Protein AF-A0A4P7RMB2-F1 (afdb_monomer_lite)

Radius of gyration: 30.2 Å; chains: 1; bounding box: 71×39×89 Å

Sequence (370 aa):
MTSSVSALIAYPILVFAALVIAGRAVLAGNARSSRRVTTAVTFLLLSGLLRERAVQEQIALRMSGTIDVPLVRQISTVMLMLAMVPLVVMGARWVVGNRSESWNRRILFLAALSAVALLVVGTRSRATGQYIDVTPGWETIVYFGLFSAWTAAMASLYLSVAIRELRHGGLPRRYVVMIVALALLSLWGVEESVSIAISGMAAGLGLAQTFVQWRVAANENNLIFILLLGAGYTAVPLVHRLMELAGLDKWSRAYNGLLPMWADLTSACPEVLLRQSGLNSNPRQRTHRRSVEIRDALSVLGRFNCYQSAGSDIESRLASAIAESAEMRRSGALPGQFRSFPIRSATHLADEISVLESLATHWPLEPAKP

Foldseek 3Di:
DAQPDDPVQQVVLLVLLVVLLVLCVPQNDDDLLLVLLSLLLVLLSQLSLLRHPVSQVVCCVVVPPPDHNLNSNLVSLLSNLVSLLSLLLVLCCLVVPPVSPVVNVVSVVLSVVLSVLSNVLCVVCVVVVHHLLQAAAVSLLSNLLSSLVSLQSNLVSQLVNLVVVVVVVPDDPVCVVVSVVSNVVSVVSNVVSVLSNVLSVCSNNVHDVVSSVVNVNVVSNVSSVVSSVSSVVSCVSSVVSVCVVVLVDPLSVLLVLLVLVLVLLCVLVVVLDDPDDDPPDRSLRSNLSSLSSNVVSQQVLQQQQPDDDDDDPLLLSLLVSSLVSSVCSVVPHDGHDGDHRPQDDDPDPVVSSVSSSSNSVSHDPDRDDD

Secondary structure (DSSP, 8-state):
---SS-HHHHHHHHHHHHHHHHHHHHHS---HHHHHHHHHHHHHHHHHHTT-HHHHHHHHHHTTTT--HHHHHHHHHHHHHHHHHHHHHHHHHHHHGGGHHHHHHHHHHHHHHHHHHHHHHTHHHHHTT--GGG--SHHHHHHHHHHHHHHHHHHHHHHHHHHHHHHH--S-HHHHHHHHHHHHHHHHHHHHHHHHHHHHHHHHTT--HHHHHHHHHHHHHHHHHHHHHHHHHHHHHHHHHHHHHTT-SHHHHHHHHTHHHHHHHHHH-GGG------TT--HHHHHHHHHHHHHHHHHHHGGG------SS-HHHHHHHHHHHHHHHHHTTPPP-S-----PPP-SSHHHHHHHHHHHHHT--SS----

pLDDT: mean 87.16, std 10.02, range [34.78, 97.44]

Structure (mmCIF, N/CA/C/O backbone):
data_AF-A0A4P7RMB2-F1
#
_entry.id   AF-A0A4P7RMB2-F1
#
loop_
_atom_site.group_PDB
_atom_site.id
_atom_site.type_symbol
_atom_site.label_atom_id
_atom_site.label_alt_id
_atom_site.label_comp_id
_atom_site.label_asym_id
_atom_site.label_entity_id
_atom_site.label_seq_id
_atom_site.pdbx_PDB_ins_code
_atom_site.Cartn_x
_atom_site.Cartn_y
_atom_site.Cartn_z
_atom_site.occupancy
_atom_site.B_iso_or_equiv
_atom_site.auth_seq_id
_atom_site.auth_comp_id
_atom_site.auth_asym_id
_atom_site.auth_atom_id
_atom_site.pdbx_PDB_model_num
ATOM 1 N N . MET A 1 1 ? -25.453 6.510 16.760 1.00 34.78 1 MET A N 1
ATOM 2 C CA . MET A 1 1 ? -24.862 7.504 15.845 1.00 34.78 1 MET A CA 1
ATOM 3 C C . MET A 1 1 ? -24.078 6.726 14.809 1.00 34.78 1 MET A C 1
ATOM 5 O O . MET A 1 1 ? -23.271 5.875 15.160 1.00 34.78 1 MET A O 1
ATOM 9 N N . THR A 1 2 ? -24.503 6.877 13.567 1.00 46.12 2 THR A N 1
ATOM 10 C CA . THR A 1 2 ? -24.056 6.160 12.369 1.00 46.12 2 THR A CA 1
ATOM 11 C C . THR A 1 2 ? -23.056 7.056 11.653 1.00 46.12 2 THR A C 1
ATOM 13 O O . THR A 1 2 ? -23.302 8.255 11.682 1.00 46.12 2 THR A O 1
ATOM 16 N N . SER A 1 3 ? -21.982 6.491 11.083 1.00 51.91 3 SER A N 1
ATOM 17 C CA . SER A 1 3 ? -20.908 7.161 10.317 1.00 51.91 3 SER A CA 1
ATOM 18 C C . SER A 1 3 ? -21.039 8.687 10.228 1.00 51.91 3 SER A C 1
ATOM 20 O O . SER A 1 3 ? -21.912 9.208 9.535 1.00 51.91 3 SER A O 1
ATOM 22 N N . SER A 1 4 ? -20.165 9.412 10.923 1.00 62.34 4 SER A N 1
ATOM 23 C CA . SER A 1 4 ? -20.144 10.882 10.934 1.00 62.34 4 SER A CA 1
ATOM 24 C C . SER A 1 4 ? -19.820 11.501 9.558 1.00 62.34 4 SER A C 1
ATOM 26 O O . SER A 1 4 ? -19.946 12.713 9.375 1.00 62.34 4 SER A O 1
ATOM 28 N N . VAL A 1 5 ? -19.478 10.668 8.567 1.00 74.88 5 VAL A N 1
ATOM 29 C CA . VAL A 1 5 ? -19.235 11.042 7.173 1.00 74.88 5 VAL A CA 1
ATOM 30 C C . VAL A 1 5 ? -20.514 10.895 6.347 1.00 74.88 5 VAL A C 1
ATOM 32 O O . VAL A 1 5 ? -21.200 9.876 6.399 1.00 74.88 5 VAL A O 1
ATOM 35 N N . SER A 1 6 ? -20.809 11.896 5.512 1.00 85.19 6 SER A N 1
ATOM 36 C CA . SER A 1 6 ? -21.921 11.833 4.556 1.00 85.19 6 SER A CA 1
ATOM 37 C C . SER A 1 6 ? -21.827 10.590 3.663 1.00 85.19 6 SER A C 1
ATOM 39 O O . SER A 1 6 ? -20.770 10.294 3.098 1.00 85.19 6 SER A O 1
ATOM 41 N N . ALA A 1 7 ? -22.958 9.912 3.461 1.00 85.06 7 ALA A N 1
ATOM 42 C CA . ALA A 1 7 ? -23.083 8.763 2.564 1.00 85.06 7 ALA A CA 1
ATOM 43 C C . ALA A 1 7 ? -22.557 9.051 1.143 1.00 85.06 7 ALA A C 1
ATOM 45 O O . ALA A 1 7 ? -21.995 8.168 0.494 1.00 85.06 7 ALA A O 1
ATOM 46 N N . LEU A 1 8 ? -22.676 10.306 0.687 1.00 87.69 8 LEU A N 1
ATOM 47 C CA . LEU A 1 8 ? -22.160 10.771 -0.606 1.00 87.69 8 LEU A CA 1
ATOM 48 C C . LEU A 1 8 ? -20.633 10.669 -0.722 1.00 87.69 8 LEU A C 1
ATOM 50 O O . LEU A 1 8 ? -20.118 10.584 -1.830 1.00 87.69 8 LEU A O 1
ATOM 54 N N . ILE A 1 9 ? -19.912 10.675 0.400 1.00 89.62 9 ILE A N 1
ATOM 55 C CA . ILE A 1 9 ? -18.451 10.542 0.453 1.00 89.62 9 ILE A CA 1
ATOM 56 C C . ILE A 1 9 ? -18.064 9.091 0.758 1.00 89.62 9 ILE A C 1
ATOM 58 O O . ILE A 1 9 ? -17.159 8.544 0.129 1.00 89.62 9 ILE A O 1
ATOM 62 N N . ALA A 1 10 ? -18.768 8.449 1.693 1.00 89.50 10 ALA A N 1
ATOM 63 C CA . ALA A 1 10 ? -18.466 7.092 2.137 1.00 89.50 10 ALA A CA 1
ATOM 64 C C . ALA A 1 10 ? -18.606 6.051 1.013 1.00 89.50 10 ALA A C 1
ATOM 66 O O . ALA A 1 10 ? -17.676 5.281 0.757 1.00 89.50 10 ALA A O 1
ATOM 67 N N . TYR A 1 11 ? -19.738 6.046 0.298 1.00 92.62 11 TYR A N 1
ATOM 68 C CA . TYR A 1 11 ? -20.012 5.016 -0.707 1.00 92.62 11 TYR A CA 1
ATOM 69 C C . TYR A 1 11 ? -19.032 5.021 -1.887 1.00 92.62 11 TYR A C 1
ATOM 71 O O . TYR A 1 11 ? -18.538 3.941 -2.217 1.00 92.62 11 TYR A O 1
ATOM 79 N N . PRO A 1 12 ? -18.667 6.167 -2.498 1.00 95.06 12 PRO A N 1
ATOM 80 C CA . PRO A 1 12 ? -17.653 6.178 -3.551 1.00 95.06 12 PRO A CA 1
ATOM 81 C C . PRO A 1 12 ? -16.307 5.602 -3.104 1.00 95.06 12 PRO A C 1
ATOM 83 O O . PRO A 1 12 ? -15.676 4.872 -3.866 1.00 95.06 12 PRO A O 1
ATOM 86 N N . ILE A 1 13 ? -15.883 5.873 -1.866 1.00 94.69 13 ILE A N 1
ATOM 87 C CA . ILE A 1 13 ? -14.620 5.357 -1.319 1.00 94.69 13 ILE A CA 1
ATOM 88 C C . ILE A 1 13 ? -14.692 3.839 -1.123 1.00 94.69 13 ILE A C 1
ATOM 90 O O . ILE A 1 13 ? -13.760 3.126 -1.503 1.00 94.69 13 ILE A O 1
ATOM 94 N N . LEU A 1 14 ? -15.802 3.331 -0.580 1.00 94.81 14 LEU A N 1
ATOM 95 C CA . LEU A 1 14 ? -16.030 1.893 -0.409 1.00 94.81 14 LEU A CA 1
ATOM 96 C C . LEU A 1 14 ? -16.060 1.165 -1.762 1.00 94.81 14 LEU A C 1
ATOM 98 O O . LEU A 1 14 ? -15.400 0.137 -1.921 1.00 94.81 14 LEU A O 1
ATOM 102 N N . VAL A 1 15 ? -16.770 1.719 -2.751 1.00 96.44 15 VAL A N 1
ATOM 103 C CA . VAL A 1 15 ? -16.835 1.176 -4.119 1.00 96.44 15 VAL A CA 1
ATOM 104 C C . VAL A 1 15 ? -15.454 1.187 -4.769 1.00 96.44 15 VAL A C 1
ATOM 106 O O . VAL A 1 15 ? -15.025 0.170 -5.312 1.00 96.44 15 VAL A O 1
ATOM 109 N N . PHE A 1 16 ? -14.720 2.297 -4.670 1.00 96.62 16 PHE A N 1
ATOM 110 C CA . PHE A 1 16 ? -13.357 2.396 -5.185 1.00 96.62 16 PHE A CA 1
ATOM 111 C C . PHE A 1 16 ? -12.437 1.334 -4.568 1.00 96.62 16 PHE A C 1
ATOM 113 O O . PHE A 1 16 ? -11.760 0.605 -5.295 1.00 96.62 16 PHE A O 1
ATOM 120 N N . ALA A 1 17 ? -12.448 1.183 -3.241 1.00 96.25 17 ALA A N 1
ATOM 121 C CA . ALA A 1 17 ? -11.654 0.170 -2.554 1.00 96.25 17 ALA A CA 1
ATOM 122 C C . ALA A 1 17 ? -12.021 -1.259 -2.995 1.00 96.25 17 ALA A C 1
ATOM 124 O O . ALA A 1 17 ? -11.127 -2.074 -3.240 1.00 96.25 17 ALA A O 1
ATOM 125 N N . ALA A 1 18 ? -13.315 -1.553 -3.158 1.00 96.62 18 ALA A N 1
ATOM 126 C CA . ALA A 1 18 ? -13.790 -2.846 -3.645 1.00 96.62 18 ALA A CA 1
ATOM 127 C C . ALA A 1 18 ? -13.302 -3.142 -5.074 1.00 96.62 18 ALA A C 1
ATOM 129 O O . ALA A 1 18 ? -12.775 -4.227 -5.330 1.00 96.62 18 ALA A O 1
ATOM 130 N N . LEU A 1 19 ? -13.400 -2.166 -5.984 1.00 95.94 19 LEU A N 1
ATOM 131 C CA . LEU A 1 19 ? -12.909 -2.286 -7.360 1.00 95.94 19 LEU A CA 1
ATOM 132 C C . LEU A 1 19 ? -11.396 -2.521 -7.409 1.00 95.94 19 LEU A C 1
ATOM 134 O O . LEU A 1 19 ? -10.930 -3.365 -8.173 1.00 95.94 19 LEU A O 1
ATOM 138 N N . VAL A 1 20 ? -10.623 -1.828 -6.569 1.00 94.25 20 VAL A N 1
ATOM 139 C CA . VAL A 1 20 ? -9.168 -2.019 -6.480 1.00 94.25 20 VAL A CA 1
ATOM 140 C C . VAL A 1 20 ? -8.821 -3.433 -6.006 1.00 94.25 20 VAL A C 1
ATOM 142 O O . VAL A 1 20 ? -7.934 -4.070 -6.581 1.00 94.25 20 VAL A O 1
ATOM 145 N N . ILE A 1 21 ? -9.510 -3.951 -4.985 1.00 93.44 21 ILE A N 1
ATOM 146 C CA . ILE A 1 21 ? -9.288 -5.317 -4.486 1.00 93.44 21 ILE A CA 1
ATOM 147 C C . ILE A 1 21 ? -9.650 -6.347 -5.561 1.00 93.44 21 ILE A C 1
ATOM 149 O O . ILE A 1 21 ? -8.846 -7.239 -5.838 1.00 93.44 21 ILE A O 1
ATOM 153 N N . ALA A 1 22 ? -10.811 -6.200 -6.206 1.00 92.81 22 ALA A N 1
ATOM 154 C CA . ALA A 1 22 ? -11.255 -7.089 -7.277 1.00 92.81 22 ALA A CA 1
ATOM 155 C C . ALA A 1 22 ? -10.282 -7.072 -8.466 1.00 92.81 22 ALA A C 1
ATOM 157 O O . ALA A 1 22 ? -9.822 -8.121 -8.916 1.00 92.81 22 ALA A O 1
ATOM 158 N N . GLY A 1 23 ? -9.876 -5.881 -8.913 1.00 89.88 23 GLY A N 1
ATOM 159 C CA . GLY A 1 23 ? -8.896 -5.715 -9.982 1.00 89.88 23 GLY A CA 1
ATOM 160 C C . GLY A 1 23 ? -7.561 -6.378 -9.649 1.00 89.88 23 GLY A C 1
ATOM 161 O O . GLY A 1 23 ? -6.968 -7.034 -10.502 1.00 89.88 23 GLY A O 1
ATOM 162 N N . ARG A 1 24 ? -7.098 -6.298 -8.396 1.00 88.94 24 ARG A N 1
ATOM 163 C CA . ARG A 1 24 ? -5.874 -6.991 -7.970 1.00 88.94 24 ARG A CA 1
ATOM 164 C C . ARG A 1 24 ? -6.022 -8.501 -7.895 1.00 88.94 24 ARG A C 1
ATOM 166 O O . ARG A 1 24 ? -5.058 -9.187 -8.218 1.00 88.94 24 ARG A O 1
ATOM 173 N N . ALA A 1 25 ? -7.181 -9.011 -7.490 1.00 85.81 25 ALA A N 1
ATOM 174 C CA . ALA A 1 25 ? -7.438 -10.447 -7.475 1.00 85.81 25 ALA A CA 1
ATOM 175 C C . ALA A 1 25 ? -7.365 -11.054 -8.888 1.00 85.81 25 ALA A C 1
ATOM 177 O O . ALA A 1 25 ? -6.904 -12.182 -9.040 1.00 85.81 25 ALA A O 1
ATOM 178 N N . VAL A 1 26 ? -7.762 -10.287 -9.911 1.00 86.06 26 VAL A N 1
ATOM 179 C CA . VAL A 1 26 ? -7.759 -10.725 -11.315 1.00 86.06 26 VAL A CA 1
ATOM 180 C C . VAL A 1 26 ? -6.422 -10.451 -12.018 1.00 86.06 26 VAL A C 1
ATOM 182 O O . VAL A 1 26 ? -5.935 -11.298 -12.761 1.00 86.06 26 VAL A O 1
ATOM 185 N N . LEU A 1 27 ? -5.819 -9.274 -11.811 1.00 79.69 27 LEU A N 1
ATOM 186 C CA . LEU A 1 27 ? -4.738 -8.762 -12.669 1.00 79.69 27 LEU A CA 1
ATOM 187 C C . LEU A 1 27 ? -3.358 -8.688 -12.000 1.00 79.69 27 LEU A C 1
ATOM 189 O O . LEU A 1 27 ? -2.351 -8.595 -12.707 1.00 79.69 27 LEU A O 1
ATOM 193 N N . ALA A 1 28 ? -3.269 -8.675 -10.666 1.00 70.75 28 ALA A N 1
ATOM 194 C CA . ALA A 1 28 ? -2.003 -8.413 -9.981 1.00 70.75 28 ALA A CA 1
ATOM 195 C C . ALA A 1 28 ? -1.231 -9.700 -9.645 1.00 70.75 28 ALA A C 1
ATOM 197 O O . ALA A 1 28 ? -1.772 -10.681 -9.142 1.00 70.75 28 ALA A O 1
ATOM 198 N N . GLY A 1 29 ? 0.087 -9.670 -9.874 1.00 62.38 29 GLY A N 1
ATOM 199 C CA . GLY A 1 29 ? 0.985 -10.789 -9.587 1.00 62.38 29 GLY A CA 1
ATOM 200 C C . GLY A 1 29 ? 1.083 -11.161 -8.098 1.00 62.38 29 GLY A C 1
ATOM 201 O O . GLY A 1 29 ? 0.943 -10.334 -7.193 1.00 62.38 29 GLY A O 1
ATOM 202 N N . ASN A 1 30 ? 1.420 -12.429 -7.847 1.00 65.44 30 ASN A N 1
ATOM 203 C CA . ASN A 1 30 ? 1.401 -13.107 -6.543 1.00 65.44 30 ASN A CA 1
ATOM 204 C C . ASN A 1 30 ? 2.531 -12.727 -5.560 1.00 65.44 30 ASN A C 1
ATOM 206 O O . ASN A 1 30 ? 2.895 -13.524 -4.690 1.00 65.44 30 ASN A O 1
ATOM 210 N N . ALA A 1 31 ? 3.104 -11.525 -5.657 1.00 75.19 31 ALA A N 1
ATOM 211 C CA . ALA A 1 31 ? 4.156 -11.108 -4.733 1.00 75.19 31 ALA A CA 1
ATOM 212 C C . ALA A 1 31 ? 3.638 -11.114 -3.278 1.00 75.19 31 ALA A C 1
ATOM 214 O O . ALA A 1 31 ? 2.570 -10.583 -2.966 1.00 75.19 31 ALA A O 1
ATOM 215 N N . ARG A 1 32 ? 4.399 -11.718 -2.355 1.00 76.94 32 ARG A N 1
ATOM 216 C CA . ARG A 1 32 ? 3.962 -11.908 -0.956 1.00 76.94 32 ARG A CA 1
ATOM 217 C C . ARG A 1 32 ? 3.666 -10.583 -0.234 1.00 76.94 32 ARG A C 1
ATOM 219 O O . ARG A 1 32 ? 2.729 -10.528 0.554 1.00 76.94 32 ARG A O 1
ATOM 226 N N . SER A 1 33 ? 4.430 -9.521 -0.504 1.00 78.44 33 SER A N 1
ATOM 227 C CA . SER A 1 33 ? 4.188 -8.171 0.040 1.00 78.44 33 SER A CA 1
ATOM 228 C C . SER A 1 33 ? 2.894 -7.560 -0.504 1.00 78.44 33 SER A C 1
ATOM 230 O O . SER A 1 33 ? 2.072 -7.063 0.260 1.00 78.44 33 SER A O 1
ATOM 232 N N . SER A 1 34 ? 2.671 -7.693 -1.813 1.00 83.75 34 SER A N 1
ATOM 233 C CA . SER A 1 34 ? 1.448 -7.278 -2.511 1.00 83.75 34 SER A CA 1
ATOM 234 C C . SER A 1 34 ? 0.194 -7.915 -1.895 1.00 83.75 34 SER A C 1
ATOM 236 O O . SER A 1 34 ? -0.785 -7.214 -1.622 1.00 83.75 34 SER A O 1
ATOM 238 N N . ARG A 1 35 ? 0.234 -9.220 -1.593 1.00 87.50 35 ARG A N 1
ATOM 239 C CA . ARG A 1 35 ? -0.884 -9.923 -0.944 1.00 87.50 35 ARG A CA 1
ATOM 240 C C . ARG A 1 35 ? -1.184 -9.387 0.455 1.00 87.50 35 ARG A C 1
ATOM 242 O O . ARG A 1 35 ? -2.350 -9.218 0.789 1.00 87.50 35 ARG A O 1
ATOM 249 N N . ARG A 1 36 ? -0.159 -9.076 1.256 1.00 90.44 36 ARG A N 1
ATOM 250 C CA . ARG A 1 36 ? -0.334 -8.544 2.622 1.00 90.44 36 ARG A CA 1
ATOM 251 C C . ARG A 1 36 ? -1.022 -7.183 2.625 1.00 90.44 36 ARG A C 1
ATOM 253 O O . ARG A 1 36 ? -1.973 -7.003 3.373 1.00 90.44 36 ARG A O 1
ATOM 260 N N . VAL A 1 37 ? -0.595 -6.272 1.752 1.00 91.44 37 VAL A N 1
ATOM 261 C CA . VAL A 1 37 ? -1.239 -4.956 1.602 1.00 91.44 37 VAL A CA 1
ATOM 262 C C . VAL A 1 37 ? -2.688 -5.114 1.135 1.00 91.44 37 VAL A C 1
ATOM 264 O O . VAL A 1 37 ? -3.589 -4.529 1.723 1.00 91.44 37 VAL A O 1
ATOM 267 N N . THR A 1 38 ? -2.937 -5.983 0.149 1.00 92.94 38 THR A N 1
ATOM 268 C CA . THR A 1 38 ? -4.306 -6.260 -0.330 1.00 92.94 38 THR A CA 1
ATOM 269 C C . THR A 1 38 ? -5.183 -6.837 0.788 1.00 92.94 38 THR A C 1
ATOM 271 O O . THR A 1 38 ? -6.331 -6.436 0.945 1.00 92.94 38 THR A O 1
ATOM 274 N N . THR A 1 39 ? -4.627 -7.730 1.612 1.00 93.81 39 THR A N 1
ATOM 275 C CA . THR A 1 39 ? -5.315 -8.313 2.775 1.00 93.81 39 THR A CA 1
ATOM 276 C C . THR A 1 39 ? -5.647 -7.242 3.817 1.00 93.81 39 THR A C 1
ATOM 278 O O . THR A 1 39 ? -6.769 -7.208 4.311 1.00 93.81 39 THR A O 1
ATOM 281 N N . ALA A 1 40 ? -4.710 -6.329 4.106 1.00 95.44 40 ALA A N 1
ATOM 282 C CA . ALA A 1 40 ? -4.933 -5.206 5.018 1.00 95.44 40 ALA A CA 1
ATOM 283 C C . ALA A 1 40 ? -6.109 -4.332 4.557 1.00 95.44 40 ALA A C 1
ATOM 285 O O . ALA A 1 40 ? -7.039 -4.086 5.320 1.00 95.44 40 ALA A O 1
ATOM 286 N N . VAL A 1 41 ? -6.105 -3.925 3.283 1.00 95.50 41 VAL A N 1
ATOM 287 C CA . VAL A 1 41 ? -7.179 -3.100 2.707 1.00 95.50 41 VAL A CA 1
ATOM 288 C C . VAL A 1 41 ? -8.501 -3.862 2.632 1.00 95.50 41 VAL A C 1
ATOM 290 O O . VAL A 1 41 ? -9.549 -3.261 2.822 1.00 95.50 41 VAL A O 1
ATOM 293 N N . THR A 1 42 ? -8.473 -5.183 2.436 1.00 96.56 42 THR A N 1
ATOM 294 C CA . THR A 1 42 ? -9.686 -6.017 2.479 1.00 96.56 42 THR A CA 1
ATOM 295 C C . THR A 1 42 ? -10.320 -5.995 3.867 1.00 96.56 42 THR A C 1
ATOM 297 O O . THR A 1 42 ? -11.513 -5.738 3.987 1.00 96.56 42 THR A O 1
ATOM 300 N N . PHE A 1 43 ? -9.532 -6.193 4.926 1.00 97.44 43 PHE A N 1
ATOM 301 C CA . PHE A 1 43 ? -10.036 -6.089 6.296 1.00 97.44 43 PHE A CA 1
ATOM 302 C C . PHE A 1 43 ? -10.530 -4.678 6.634 1.00 97.44 43 PHE A C 1
ATOM 304 O O . PHE A 1 43 ? -11.554 -4.529 7.296 1.00 97.44 43 PHE A O 1
ATOM 311 N N . LEU A 1 44 ? -9.857 -3.643 6.129 1.00 95.50 44 LEU A N 1
ATOM 312 C CA . LEU A 1 44 ? -10.288 -2.259 6.302 1.00 95.50 44 LEU A CA 1
ATOM 313 C C . LEU A 1 44 ? -11.606 -1.961 5.564 1.00 95.50 44 LEU A C 1
ATOM 315 O O . LEU A 1 44 ? -12.484 -1.313 6.126 1.00 95.50 44 LEU A O 1
ATOM 319 N N . LEU A 1 45 ? -11.783 -2.488 4.347 1.00 96.38 45 LEU A N 1
ATOM 320 C CA . LEU A 1 45 ? -13.039 -2.407 3.598 1.00 96.38 45 LEU A CA 1
ATOM 321 C C . LEU A 1 45 ? -14.167 -3.128 4.343 1.00 96.38 45 LEU A C 1
ATOM 323 O O . LEU A 1 45 ? -15.244 -2.562 4.498 1.00 96.38 45 LEU A O 1
ATOM 327 N N . LEU A 1 46 ? -13.923 -4.345 4.843 1.00 96.25 46 LEU A N 1
ATOM 328 C CA . LEU A 1 46 ? -14.902 -5.079 5.651 1.00 96.25 46 LEU A CA 1
ATOM 329 C C . LEU A 1 46 ? -15.270 -4.298 6.916 1.00 96.25 46 LEU A C 1
ATOM 331 O O . LEU A 1 46 ? -16.446 -4.190 7.251 1.00 96.25 46 LEU A O 1
ATOM 335 N N . SER A 1 47 ? -14.284 -3.704 7.590 1.00 94.44 47 SER A N 1
ATOM 336 C CA . SER A 1 47 ? -14.518 -2.834 8.743 1.00 94.44 47 SER A CA 1
ATOM 337 C C . SER A 1 47 ? -15.413 -1.640 8.391 1.00 94.44 47 SER A C 1
ATOM 339 O O . SER A 1 47 ? -16.374 -1.377 9.120 1.00 94.44 47 SER A O 1
ATOM 341 N N . GLY A 1 48 ? -15.143 -0.967 7.267 1.00 92.56 48 GLY A N 1
ATOM 342 C CA . GLY A 1 48 ? -15.949 0.145 6.758 1.00 92.56 48 GLY A CA 1
ATOM 343 C C . GLY A 1 48 ? -17.380 -0.271 6.417 1.00 92.56 48 GLY A C 1
ATOM 344 O O . GLY A 1 48 ? -18.321 0.327 6.925 1.00 92.56 48 GLY A O 1
ATOM 345 N N . LEU A 1 49 ? -17.558 -1.354 5.653 1.00 93.31 49 LEU A N 1
ATOM 346 C CA . LEU A 1 49 ? -18.881 -1.885 5.300 1.00 93.31 49 LEU A CA 1
ATOM 347 C C . LEU A 1 49 ? -19.710 -2.238 6.540 1.00 93.31 49 LEU A C 1
ATOM 349 O O . LEU A 1 49 ? -20.881 -1.891 6.614 1.00 93.31 49 LEU A O 1
ATOM 353 N N . LEU A 1 50 ? -19.105 -2.874 7.546 1.00 92.12 50 LEU A N 1
ATOM 354 C CA . LEU A 1 50 ? -19.790 -3.228 8.795 1.00 92.12 50 LEU A CA 1
ATOM 355 C C . LEU A 1 50 ? -20.121 -2.007 9.677 1.00 92.12 50 LEU A C 1
ATOM 357 O O . LEU A 1 50 ? -20.871 -2.140 10.645 1.00 92.12 50 LEU A O 1
ATOM 361 N N . ARG A 1 51 ? -19.572 -0.821 9.383 1.00 88.44 51 ARG A N 1
ATOM 362 C CA . ARG A 1 51 ? -19.928 0.449 10.044 1.00 88.44 51 ARG A CA 1
ATOM 363 C C . ARG A 1 51 ? -21.051 1.201 9.339 1.00 88.44 51 ARG A C 1
ATOM 365 O O . ARG A 1 51 ? -21.624 2.102 9.951 1.00 88.44 51 ARG A O 1
ATOM 372 N N . GLU A 1 52 ? -21.391 0.824 8.109 1.00 89.62 52 GLU A N 1
ATOM 373 C CA . GLU A 1 52 ? -22.469 1.461 7.364 1.00 89.62 52 GLU A CA 1
ATOM 374 C C . GLU A 1 52 ? -23.838 1.072 7.910 1.00 89.62 52 GLU A C 1
ATOM 376 O O . GLU A 1 52 ? -24.157 -0.106 8.096 1.00 89.62 52 GLU A O 1
ATOM 381 N N . ARG A 1 53 ? -24.682 2.086 8.122 1.00 84.75 53 ARG A N 1
ATOM 382 C CA . ARG A 1 53 ? -26.015 1.919 8.709 1.00 84.75 53 ARG A CA 1
ATOM 383 C C . ARG A 1 53 ? -26.870 0.945 7.903 1.00 84.75 53 ARG A C 1
ATOM 385 O O . ARG A 1 53 ? -27.447 0.025 8.471 1.00 84.75 53 ARG A O 1
ATOM 392 N N . ALA A 1 54 ? -26.899 1.124 6.583 1.00 86.88 54 ALA A N 1
ATOM 393 C CA . ALA A 1 54 ? -27.683 0.281 5.688 1.00 86.88 54 ALA A CA 1
ATOM 394 C C . ALA A 1 54 ? -27.255 -1.193 5.774 1.00 86.88 54 ALA A C 1
ATOM 396 O O . ALA A 1 54 ? -28.097 -2.087 5.745 1.00 86.88 54 ALA A O 1
ATOM 397 N N . VAL A 1 55 ? -25.954 -1.454 5.932 1.00 88.12 55 VAL A N 1
ATOM 398 C CA . VAL A 1 55 ? -25.418 -2.813 6.073 1.00 88.12 55 VAL A CA 1
ATOM 399 C C . VAL A 1 55 ? -25.778 -3.393 7.440 1.00 88.12 55 VAL A C 1
ATOM 401 O O . VAL A 1 55 ? -26.234 -4.530 7.514 1.00 88.12 55 VAL A O 1
ATOM 404 N N . GLN A 1 56 ? -25.633 -2.618 8.517 1.00 89.00 56 GLN A N 1
ATOM 405 C CA . GLN A 1 56 ? -26.005 -3.045 9.871 1.00 89.00 56 GLN A CA 1
ATOM 406 C C . GLN A 1 56 ? -27.492 -3.395 9.979 1.00 89.00 56 GLN A C 1
ATOM 408 O O . GLN A 1 56 ? -27.830 -4.448 10.516 1.00 89.00 56 GLN A O 1
ATOM 413 N N . GLU A 1 57 ? -28.367 -2.548 9.434 1.00 85.81 57 GLU A N 1
ATOM 414 C CA . GLU A 1 57 ? -29.815 -2.772 9.416 1.00 85.81 57 GLU A CA 1
ATOM 415 C C . GLU A 1 57 ? -30.174 -4.007 8.582 1.00 85.81 57 GLU A C 1
ATOM 417 O O . GLU A 1 57 ? -30.936 -4.856 9.038 1.00 85.81 57 GLU A O 1
ATOM 422 N N . GLN A 1 58 ? -29.574 -4.180 7.399 1.00 87.81 58 GLN A N 1
ATOM 423 C CA . GLN A 1 58 ? -29.806 -5.371 6.573 1.00 87.81 58 GLN A CA 1
ATOM 424 C C . GLN A 1 58 ? -29.325 -6.666 7.238 1.00 87.81 58 GLN A C 1
ATOM 426 O O . GLN A 1 58 ? -30.005 -7.688 7.129 1.00 87.81 58 GLN A O 1
ATOM 431 N N . ILE A 1 59 ? -28.176 -6.644 7.923 1.00 87.19 59 ILE A N 1
ATOM 432 C CA . ILE A 1 59 ? -27.677 -7.804 8.675 1.00 87.19 59 ILE A CA 1
ATOM 433 C C . ILE A 1 59 ? -28.636 -8.127 9.821 1.00 87.19 59 ILE A C 1
ATOM 435 O O . ILE A 1 59 ? -29.049 -9.278 9.940 1.00 87.19 59 ILE A O 1
ATOM 439 N N . ALA A 1 60 ? -29.032 -7.126 10.611 1.00 84.50 60 ALA A N 1
ATOM 440 C CA . ALA A 1 60 ? -29.949 -7.312 11.734 1.00 84.50 60 ALA A CA 1
ATOM 441 C C . ALA A 1 60 ? -31.317 -7.857 11.283 1.00 84.50 60 ALA A C 1
ATOM 443 O O . ALA A 1 60 ? -31.867 -8.750 11.924 1.00 84.50 60 ALA A O 1
ATOM 444 N N . LEU A 1 61 ? -31.840 -7.381 10.146 1.00 86.12 61 LEU A N 1
ATOM 445 C CA . LEU A 1 61 ? -33.091 -7.876 9.563 1.00 86.12 61 LEU A CA 1
ATOM 446 C C . LEU A 1 61 ? -32.979 -9.336 9.098 1.00 86.12 61 LEU A C 1
ATOM 448 O O . LEU A 1 61 ? -33.874 -10.138 9.359 1.00 86.12 61 LEU A O 1
ATOM 452 N N . ARG A 1 62 ? -31.889 -9.699 8.408 1.00 88.25 62 ARG A N 1
ATOM 453 C CA . ARG A 1 62 ? -31.714 -11.048 7.835 1.00 88.25 62 ARG A CA 1
ATOM 454 C C . ARG A 1 62 ? -31.307 -12.106 8.858 1.00 88.25 62 ARG A C 1
ATOM 456 O O . ARG A 1 62 ? -31.621 -13.272 8.658 1.00 88.25 62 ARG A O 1
ATOM 463 N N . MET A 1 63 ? -30.609 -11.714 9.921 1.00 84.19 63 MET A N 1
ATOM 464 C CA . MET A 1 63 ? -30.060 -12.609 10.951 1.00 84.19 63 MET A CA 1
ATOM 465 C C . MET A 1 63 ? -30.844 -12.529 12.269 1.00 84.19 63 MET A C 1
ATOM 467 O O . MET A 1 63 ? -30.286 -12.802 13.338 1.00 84.19 63 MET A O 1
ATOM 471 N N . SER A 1 64 ? -32.115 -12.116 12.190 1.00 69.12 64 SER A N 1
ATOM 472 C CA . SER A 1 64 ? -32.999 -11.856 13.330 1.00 69.12 64 SER A CA 1
ATOM 473 C C . SER A 1 64 ? -32.852 -12.912 14.440 1.00 69.12 64 SER A C 1
ATOM 475 O O . SER A 1 64 ? -33.052 -14.105 14.226 1.00 69.12 64 SER A O 1
ATOM 477 N N . GLY A 1 65 ? -32.428 -12.464 15.629 1.00 70.69 65 GLY A N 1
ATOM 478 C CA . GLY A 1 65 ? -32.240 -13.295 16.826 1.00 70.69 65 GLY A CA 1
ATOM 479 C C . GLY A 1 65 ? -30.818 -13.812 17.092 1.00 70.69 65 GLY A C 1
ATOM 480 O O . GLY A 1 65 ? -30.576 -14.314 18.186 1.00 70.69 65 GLY A O 1
ATOM 481 N N . THR A 1 66 ? -29.866 -13.683 16.155 1.00 76.81 66 THR A N 1
ATOM 482 C CA . THR A 1 66 ? -28.478 -14.178 16.345 1.00 76.81 66 THR A CA 1
ATOM 483 C C . THR A 1 66 ? -27.396 -13.099 16.307 1.00 76.81 66 THR A C 1
ATOM 485 O O . THR A 1 66 ? -26.384 -13.234 16.996 1.00 76.81 66 THR A O 1
ATOM 488 N N . ILE A 1 67 ? -27.576 -12.037 15.511 1.00 82.38 67 ILE A N 1
ATOM 489 C CA . ILE A 1 67 ? -26.578 -10.973 15.334 1.00 82.38 67 ILE A CA 1
ATOM 490 C C . ILE A 1 67 ? -27.233 -9.603 15.512 1.00 82.38 67 ILE A C 1
ATOM 492 O O . ILE A 1 67 ? -27.990 -9.151 14.654 1.00 82.38 67 ILE A O 1
ATOM 496 N N . ASP A 1 68 ? -26.857 -8.911 16.587 1.00 84.00 68 ASP A N 1
ATOM 497 C CA . ASP A 1 68 ? -27.326 -7.555 16.880 1.00 84.00 68 ASP A CA 1
ATOM 498 C C . ASP A 1 68 ? -26.384 -6.477 16.321 1.00 84.00 68 ASP A C 1
ATOM 500 O O . ASP A 1 68 ? -25.180 -6.690 16.145 1.00 84.00 68 ASP A O 1
ATOM 504 N N . VAL A 1 69 ? -26.903 -5.262 16.121 1.00 85.44 69 VAL A N 1
ATOM 505 C CA . VAL A 1 69 ? -26.125 -4.100 15.642 1.00 85.44 69 VAL A CA 1
ATOM 506 C C . VAL A 1 69 ? -24.859 -3.822 16.482 1.00 85.44 69 VAL A C 1
ATOM 508 O O . VAL A 1 69 ? -23.795 -3.609 15.888 1.00 85.44 69 VAL A O 1
ATOM 511 N N . PRO A 1 70 ? -24.884 -3.878 17.834 1.00 85.69 70 PRO A N 1
ATOM 512 C CA . PRO A 1 70 ? -23.674 -3.712 18.644 1.00 85.69 70 PRO A CA 1
ATOM 513 C C . PRO A 1 70 ? -22.597 -4.768 18.357 1.00 85.69 70 PRO A C 1
ATOM 515 O O . PRO A 1 70 ? -21.407 -4.447 18.347 1.00 85.69 70 PRO A O 1
ATOM 518 N N . LEU A 1 71 ? -22.996 -6.013 18.068 1.00 87.94 71 LEU A N 1
ATOM 519 C CA . LEU A 1 71 ? -22.070 -7.080 17.689 1.00 87.94 71 LEU A CA 1
ATOM 520 C C . LEU A 1 71 ? -21.435 -6.803 16.325 1.00 87.94 71 LEU A C 1
ATOM 522 O O . LEU A 1 71 ? -20.219 -6.926 16.192 1.00 87.94 71 LEU A O 1
ATOM 526 N N . VAL A 1 72 ? -22.216 -6.362 15.335 1.00 89.75 72 VAL A N 1
ATOM 527 C CA . VAL A 1 72 ? -21.694 -5.992 14.006 1.00 89.75 72 VAL A CA 1
ATOM 528 C C . VAL A 1 72 ? -20.621 -4.901 14.118 1.00 89.75 72 VAL A C 1
ATOM 530 O O . VAL A 1 72 ? -19.552 -5.007 13.511 1.00 89.75 72 VAL A O 1
ATOM 533 N N . ARG A 1 73 ? -20.848 -3.881 14.954 1.00 86.25 73 ARG A N 1
ATOM 534 C CA . ARG A 1 73 ? -19.872 -2.803 15.187 1.00 86.25 73 ARG A CA 1
ATOM 535 C C . ARG A 1 73 ? -18.617 -3.286 15.923 1.00 86.25 73 ARG A C 1
ATOM 537 O O . ARG A 1 73 ? -17.509 -2.836 15.622 1.00 86.25 73 ARG A O 1
ATOM 544 N N . GLN A 1 74 ? -18.756 -4.230 16.848 1.00 89.62 74 GLN A N 1
ATOM 545 C CA . GLN A 1 74 ? -17.608 -4.847 17.511 1.00 89.62 74 GLN A CA 1
ATOM 546 C C . GLN A 1 74 ? -16.781 -5.687 16.525 1.00 89.62 74 GLN A C 1
ATOM 548 O O . GLN A 1 74 ? -15.559 -5.544 16.472 1.00 89.62 74 GLN A O 1
ATOM 553 N N . ILE A 1 75 ? -17.440 -6.478 15.669 1.00 92.81 75 ILE A N 1
ATOM 554 C CA . ILE A 1 75 ? -16.791 -7.228 14.583 1.00 92.81 75 ILE A CA 1
ATOM 555 C C . ILE A 1 75 ? -16.069 -6.269 13.634 1.00 92.81 75 ILE A C 1
ATOM 557 O O . ILE A 1 75 ? -14.933 -6.539 13.256 1.00 92.81 75 ILE A O 1
ATOM 561 N N . SER A 1 76 ? -16.662 -5.119 13.296 1.00 92.56 76 SER A N 1
ATOM 562 C CA . SER A 1 76 ? -15.984 -4.091 12.496 1.00 92.56 76 SER A CA 1
ATOM 563 C C . SER A 1 76 ? -14.656 -3.648 13.121 1.00 92.56 76 SER A C 1
ATOM 565 O O . SER A 1 76 ? -13.655 -3.522 12.414 1.00 92.56 76 SER A O 1
ATOM 567 N N . THR A 1 77 ? -14.612 -3.429 14.436 1.00 91.56 77 THR A N 1
ATOM 568 C CA . THR A 1 77 ? -13.372 -3.030 15.120 1.00 91.56 77 THR A CA 1
ATOM 569 C C . THR A 1 77 ? -12.350 -4.166 15.163 1.00 91.56 77 THR A C 1
ATOM 571 O O . THR A 1 77 ? -11.156 -3.922 14.995 1.00 91.56 77 THR A O 1
ATOM 574 N N . VAL A 1 78 ? -12.802 -5.418 15.285 1.00 95.31 78 VAL A N 1
ATOM 575 C CA . VAL A 1 78 ? -11.930 -6.590 15.113 1.00 95.31 78 VAL A CA 1
ATOM 576 C C . VAL A 1 78 ? -11.345 -6.623 13.699 1.00 95.31 78 VAL A C 1
ATOM 578 O O . VAL A 1 78 ? -10.140 -6.803 13.557 1.00 95.31 78 VAL A O 1
ATOM 581 N N . MET A 1 79 ? -12.145 -6.380 12.654 1.00 96.44 79 MET A N 1
ATOM 582 C CA . MET A 1 79 ? -11.643 -6.286 11.275 1.00 96.44 79 MET A CA 1
ATOM 583 C C . MET A 1 79 ? -10.622 -5.152 11.121 1.00 96.44 79 MET A C 1
ATOM 585 O O . MET A 1 79 ? -9.588 -5.342 10.487 1.00 96.44 79 MET A O 1
ATOM 589 N N . LEU A 1 80 ? -10.853 -4.002 11.760 1.00 94.25 80 LEU A N 1
ATOM 590 C CA . LEU A 1 80 ? -9.907 -2.884 11.758 1.00 94.25 80 LEU A CA 1
ATOM 591 C C . LEU A 1 80 ? -8.562 -3.266 12.395 1.00 94.25 80 LEU A C 1
ATOM 593 O O . LEU A 1 80 ? -7.510 -2.982 11.830 1.00 94.25 80 LEU A O 1
ATOM 597 N N . MET A 1 81 ? -8.585 -3.962 13.534 1.00 96.00 81 MET A N 1
ATOM 598 C CA . MET A 1 81 ? -7.376 -4.498 14.168 1.00 96.00 81 MET A CA 1
ATOM 599 C C . MET A 1 81 ? -6.691 -5.534 13.260 1.00 96.00 81 MET A C 1
ATOM 601 O O . MET A 1 81 ? -5.476 -5.493 13.062 1.00 96.00 81 MET A O 1
ATOM 605 N N . LEU A 1 82 ? -7.459 -6.447 12.655 1.00 96.81 82 LEU A N 1
ATOM 606 C CA . LEU A 1 82 ? -6.936 -7.467 11.743 1.00 96.81 82 LEU A CA 1
ATOM 607 C C . LEU A 1 82 ? -6.301 -6.870 10.481 1.00 96.81 82 LEU A C 1
ATOM 609 O O . LEU A 1 82 ? -5.374 -7.471 9.939 1.00 96.81 82 LEU A O 1
ATOM 613 N N . ALA A 1 83 ? -6.712 -5.673 10.049 1.00 96.25 83 ALA A N 1
ATOM 614 C CA . ALA A 1 83 ? -6.052 -4.948 8.965 1.00 96.25 83 ALA A CA 1
ATOM 615 C C . ALA A 1 83 ? -4.585 -4.602 9.290 1.00 96.25 83 ALA A C 1
ATOM 617 O O . ALA A 1 83 ? -3.742 -4.572 8.390 1.00 96.25 83 ALA A O 1
ATOM 618 N N . MET A 1 84 ? -4.246 -4.409 10.571 1.00 95.56 84 MET A N 1
ATOM 619 C CA . MET A 1 84 ? -2.882 -4.096 11.017 1.00 95.56 84 MET A CA 1
ATOM 620 C C . MET A 1 84 ? -1.971 -5.329 11.010 1.00 95.56 84 MET A C 1
ATOM 622 O O . MET A 1 84 ? -0.777 -5.220 10.740 1.00 95.56 84 MET A O 1
ATOM 626 N N . VAL A 1 85 ? -2.516 -6.524 11.246 1.00 96.00 85 VAL A N 1
ATOM 627 C CA . VAL A 1 85 ? -1.762 -7.789 11.353 1.00 96.00 85 VAL A CA 1
ATOM 628 C C . VAL A 1 85 ? -0.847 -8.069 10.147 1.00 96.00 85 VAL A C 1
ATOM 630 O O . VAL A 1 85 ? 0.355 -8.270 10.353 1.00 96.00 85 VAL A O 1
ATOM 633 N N . PRO A 1 86 ? -1.322 -8.066 8.882 1.00 94.50 86 PRO A N 1
ATOM 634 C CA . PRO A 1 86 ? -0.449 -8.289 7.728 1.00 94.50 86 PRO A CA 1
ATOM 635 C C . PRO A 1 86 ? 0.623 -7.198 7.570 1.00 94.50 86 PRO A C 1
ATOM 637 O O . PRO A 1 86 ? 1.705 -7.487 7.046 1.00 94.50 86 PRO A O 1
ATOM 640 N N . LEU A 1 87 ? 0.357 -5.975 8.042 1.00 93.88 87 LEU A N 1
ATOM 641 C CA . LEU A 1 87 ? 1.302 -4.858 8.020 1.00 93.88 87 LEU A CA 1
ATOM 642 C C . LEU A 1 87 ? 2.364 -4.986 9.116 1.00 93.88 87 LEU A C 1
ATOM 644 O O . LEU A 1 87 ? 3.533 -4.734 8.831 1.00 93.88 87 LEU A O 1
ATOM 648 N N . VAL A 1 88 ? 2.004 -5.452 10.314 1.00 95.00 88 VAL A N 1
ATOM 649 C CA . VAL A 1 88 ? 2.946 -5.804 11.392 1.00 95.00 88 VAL A CA 1
ATOM 650 C C . VAL A 1 88 ? 3.858 -6.940 10.942 1.00 95.00 88 VAL A C 1
ATOM 652 O O . VAL A 1 88 ? 5.075 -6.843 11.049 1.00 95.00 88 VAL A O 1
ATOM 655 N N . VAL A 1 89 ? 3.294 -7.992 10.345 1.00 93.06 89 VAL A N 1
ATOM 656 C CA . VAL A 1 89 ? 4.057 -9.111 9.770 1.00 93.06 89 VAL A CA 1
ATOM 657 C C . VAL A 1 89 ? 5.007 -8.645 8.651 1.00 93.06 89 VAL A C 1
ATOM 659 O O . VAL A 1 89 ? 6.085 -9.214 8.449 1.00 93.06 89 VAL A O 1
ATOM 662 N N . MET A 1 90 ? 4.631 -7.613 7.890 1.00 91.56 90 MET A N 1
ATOM 663 C CA . MET A 1 90 ? 5.508 -6.996 6.894 1.00 91.56 90 MET A CA 1
ATOM 664 C C . MET A 1 90 ? 6.635 -6.182 7.543 1.00 91.56 90 MET A C 1
ATOM 666 O O . MET A 1 90 ? 7.799 -6.445 7.241 1.00 91.56 90 MET A O 1
ATOM 670 N N . GLY A 1 91 ? 6.314 -5.278 8.470 1.00 91.12 91 GLY A N 1
ATOM 671 C CA . GLY A 1 91 ? 7.295 -4.447 9.175 1.00 91.12 91 GLY A CA 1
ATOM 672 C C . GLY A 1 91 ? 8.287 -5.269 10.003 1.00 91.12 91 GLY A C 1
ATOM 673 O O . GLY A 1 91 ? 9.495 -5.050 9.928 1.00 91.12 91 GLY A O 1
ATOM 674 N N . ALA A 1 92 ? 7.811 -6.299 10.707 1.00 91.31 92 ALA A N 1
ATOM 675 C CA . ALA A 1 92 ? 8.651 -7.196 11.499 1.00 91.31 92 ALA A CA 1
ATOM 676 C C . ALA A 1 92 ? 9.692 -7.917 10.633 1.00 91.31 92 ALA A C 1
ATOM 678 O O . ALA A 1 92 ? 10.831 -8.106 11.055 1.00 91.31 92 ALA A O 1
ATOM 679 N N . ARG A 1 93 ? 9.349 -8.268 9.388 1.00 89.94 93 ARG A N 1
ATOM 680 C CA . ARG A 1 93 ? 10.308 -8.869 8.454 1.00 89.94 93 ARG A CA 1
ATOM 681 C C . ARG A 1 93 ? 11.413 -7.892 8.045 1.00 89.94 93 ARG A C 1
ATOM 683 O O . ARG A 1 93 ? 12.543 -8.326 7.850 1.00 89.94 93 ARG A O 1
ATOM 690 N N . TRP A 1 94 ? 11.117 -6.601 7.928 1.00 88.75 94 TRP A N 1
ATOM 691 C CA . TRP A 1 94 ? 12.132 -5.588 7.620 1.00 88.75 94 TRP A CA 1
ATOM 692 C C . TRP A 1 94 ? 13.049 -5.285 8.803 1.00 88.75 94 TRP A C 1
ATOM 694 O O . TRP A 1 94 ? 14.223 -4.972 8.601 1.00 88.75 94 TRP A O 1
ATOM 704 N N . VAL A 1 95 ? 12.545 -5.399 10.030 1.00 87.62 95 VAL A N 1
ATOM 705 C CA . VAL A 1 95 ? 13.339 -5.151 11.241 1.00 87.62 95 VAL A CA 1
ATOM 706 C C . VAL A 1 95 ? 14.159 -6.381 11.639 1.00 87.62 95 VAL A C 1
ATOM 708 O O . VAL A 1 95 ? 15.360 -6.264 11.853 1.00 87.62 95 VAL A O 1
ATOM 711 N N . VAL A 1 96 ? 13.534 -7.561 11.693 1.00 83.06 96 VAL A N 1
ATOM 712 C CA . VAL A 1 96 ? 14.111 -8.793 12.271 1.00 83.06 96 VAL A CA 1
ATOM 713 C C . VAL A 1 96 ? 14.683 -9.744 11.197 1.00 83.06 96 VAL A C 1
ATOM 715 O O . VAL A 1 96 ? 15.345 -10.736 11.510 1.00 83.06 96 VAL A O 1
ATOM 718 N N . GLY A 1 97 ? 14.458 -9.469 9.908 1.00 80.06 97 GLY A N 1
ATOM 719 C CA . GLY A 1 97 ? 15.002 -10.260 8.799 1.00 80.06 97 GLY A CA 1
ATOM 720 C C . GLY A 1 97 ? 14.424 -11.681 8.701 1.00 80.06 97 GLY A C 1
ATOM 721 O O . GLY A 1 97 ? 13.230 -11.914 8.915 1.00 80.06 97 GLY A O 1
ATOM 722 N N . ASN A 1 98 ? 15.268 -12.663 8.358 1.00 69.44 98 ASN A N 1
ATOM 723 C CA . ASN A 1 98 ? 14.847 -14.049 8.090 1.00 69.44 98 ASN A CA 1
ATOM 724 C C . ASN A 1 98 ? 14.302 -14.808 9.315 1.00 69.44 98 ASN A C 1
ATOM 726 O O . ASN A 1 98 ? 13.608 -15.805 9.139 1.00 69.44 98 ASN A O 1
ATOM 730 N N . ARG A 1 99 ? 14.493 -14.309 10.547 1.00 67.19 99 ARG A N 1
ATOM 731 C CA . ARG A 1 99 ? 13.837 -14.865 11.752 1.00 67.19 99 ARG A CA 1
ATOM 732 C C . ARG A 1 99 ? 12.308 -14.661 11.759 1.00 67.19 99 ARG A C 1
ATOM 734 O O . ARG A 1 99 ? 11.634 -15.142 12.666 1.00 67.19 99 ARG A O 1
ATOM 741 N N . SER A 1 100 ? 11.749 -13.967 10.761 1.00 65.38 100 SER A N 1
ATOM 742 C CA . SER A 1 100 ? 10.320 -13.634 10.691 1.00 65.38 100 SER A CA 1
ATOM 743 C C . SER A 1 100 ? 9.373 -14.835 10.582 1.00 65.38 100 SER A C 1
ATOM 745 O O . SER A 1 100 ? 8.211 -14.706 10.943 1.00 65.38 100 SER A O 1
ATOM 747 N N . GLU A 1 101 ? 9.808 -16.006 10.108 1.00 73.31 101 GLU A N 1
ATOM 748 C CA . GLU A 1 101 ? 8.864 -17.096 9.817 1.00 73.31 101 GLU A CA 1
ATOM 749 C C . GLU A 1 101 ? 8.249 -17.714 11.084 1.00 73.31 101 GLU A C 1
ATOM 751 O O . GLU A 1 101 ? 7.030 -17.884 11.161 1.00 73.31 101 GLU A O 1
ATOM 756 N N . SER A 1 102 ? 9.054 -17.928 12.130 1.00 78.56 102 SER A N 1
ATOM 757 C CA . SER A 1 102 ? 8.560 -18.356 13.448 1.00 78.56 102 SER A CA 1
ATOM 758 C C . SER A 1 102 ? 7.757 -17.258 14.158 1.00 78.56 102 SER A C 1
ATOM 760 O O . SER A 1 102 ? 6.798 -17.551 14.876 1.00 78.56 102 SER A O 1
ATOM 762 N N . TRP A 1 103 ? 8.101 -15.991 13.914 1.00 83.00 103 TRP A N 1
ATOM 763 C CA . TRP A 1 103 ? 7.363 -14.829 14.410 1.00 83.00 103 TRP A CA 1
ATOM 764 C C . TRP A 1 103 ? 5.989 -14.688 13.763 1.00 83.00 103 TRP A C 1
ATOM 766 O O . TRP A 1 103 ? 5.039 -14.361 14.463 1.00 83.00 103 TRP A O 1
ATOM 776 N N . ASN A 1 104 ? 5.843 -14.996 12.472 1.00 88.50 104 ASN A N 1
ATOM 777 C CA . ASN A 1 104 ? 4.558 -14.894 11.776 1.00 88.50 104 ASN A CA 1
ATOM 778 C C . ASN A 1 104 ? 3.485 -15.734 12.474 1.00 88.50 104 ASN A C 1
ATOM 780 O O . ASN A 1 104 ? 2.392 -15.237 12.726 1.00 88.50 104 ASN A O 1
ATOM 784 N N . ARG A 1 105 ? 3.809 -16.980 12.850 1.00 88.38 105 ARG A N 1
ATOM 785 C CA . ARG A 1 105 ? 2.868 -17.851 13.569 1.00 88.38 105 ARG A CA 1
ATOM 786 C C . ARG A 1 105 ? 2.484 -17.275 14.933 1.00 88.38 105 ARG A C 1
ATOM 788 O O . ARG A 1 105 ? 1.315 -17.323 15.296 1.00 88.38 105 ARG A O 1
ATOM 795 N N . ARG A 1 106 ? 3.444 -16.700 15.668 1.00 91.75 106 ARG A N 1
ATOM 796 C CA . ARG A 1 106 ? 3.187 -16.052 16.967 1.00 91.75 106 ARG A CA 1
ATOM 797 C C . ARG A 1 106 ? 2.319 -14.804 16.821 1.00 91.75 106 ARG A C 1
ATOM 799 O O . ARG A 1 106 ? 1.376 -14.648 17.581 1.00 91.75 106 ARG A O 1
ATOM 806 N N . ILE A 1 107 ? 2.596 -13.957 15.828 1.00 93.19 107 ILE A N 1
ATOM 807 C CA . ILE A 1 107 ? 1.809 -12.749 15.546 1.00 93.19 107 ILE A CA 1
ATOM 808 C C . ILE A 1 107 ? 0.372 -13.131 15.174 1.00 93.19 107 ILE A C 1
ATOM 810 O O . ILE A 1 107 ? -0.562 -12.537 15.695 1.00 93.19 107 ILE A O 1
ATOM 814 N N . LEU A 1 108 ? 0.179 -14.146 14.326 1.00 93.25 108 LEU A N 1
ATOM 815 C CA . LEU A 1 108 ? -1.157 -14.623 13.957 1.00 93.25 108 LEU A CA 1
ATOM 816 C C . LEU A 1 108 ? -1.914 -15.218 15.151 1.00 93.25 108 LEU A C 1
ATOM 818 O O . LEU A 1 108 ? -3.097 -14.940 15.318 1.00 93.25 108 LEU A O 1
ATOM 822 N N . PHE A 1 109 ? -1.235 -15.993 15.999 1.00 94.69 109 PHE A N 1
ATOM 823 C CA . PHE A 1 109 ? -1.829 -16.521 17.227 1.00 94.69 109 PHE A CA 1
ATOM 824 C C . PHE A 1 109 ? -2.244 -15.398 18.186 1.00 94.69 109 PHE A C 1
ATOM 826 O O . PHE A 1 109 ? -3.373 -15.391 18.667 1.00 94.69 109 PHE A O 1
ATOM 833 N N . LEU A 1 110 ? -1.366 -14.414 18.412 1.00 96.19 110 LEU A N 1
ATOM 834 C CA . LEU A 1 110 ? -1.680 -13.239 19.225 1.00 96.19 110 LEU A CA 1
ATOM 835 C C . LEU A 1 110 ? -2.831 -12.432 18.624 1.00 96.19 110 LEU A C 1
ATOM 837 O O . LEU A 1 110 ? -3.688 -11.978 19.367 1.00 96.19 110 LEU A O 1
ATOM 841 N N . ALA A 1 111 ? -2.897 -12.292 17.299 1.00 96.31 111 ALA A N 1
ATOM 842 C CA . ALA A 1 111 ? -3.997 -11.603 16.630 1.00 96.31 111 ALA A CA 1
ATOM 843 C C . ALA A 1 111 ? -5.333 -12.322 16.839 1.00 96.31 111 ALA A C 1
ATOM 845 O O . ALA A 1 111 ? -6.332 -11.672 17.136 1.00 96.31 111 ALA A O 1
ATOM 846 N N . ALA A 1 112 ? -5.351 -13.653 16.728 1.00 96.19 112 AL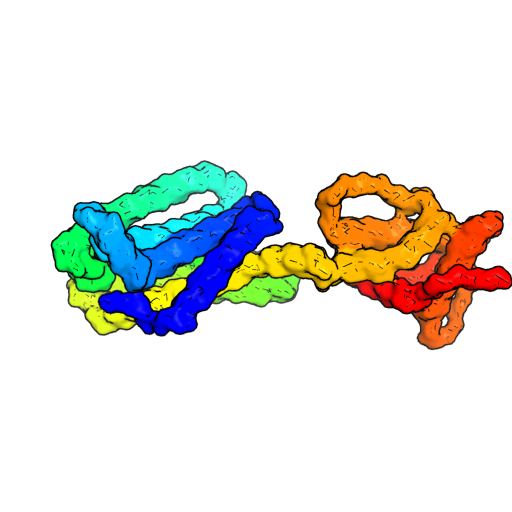A A N 1
ATOM 847 C CA . ALA A 1 112 ? -6.539 -14.453 17.008 1.00 96.19 112 ALA A CA 1
ATOM 848 C C . ALA A 1 112 ? -6.962 -14.324 18.479 1.00 96.19 112 ALA A C 1
ATOM 850 O O . ALA A 1 112 ? -8.134 -14.084 18.763 1.00 96.19 112 ALA A O 1
ATOM 851 N N . LEU A 1 113 ? -6.004 -14.399 19.408 1.00 97.25 113 LEU A N 1
ATOM 852 C CA . LEU A 1 113 ? -6.261 -14.217 20.835 1.00 97.25 113 LEU A CA 1
ATOM 853 C C . LEU A 1 113 ? -6.795 -12.810 21.142 1.00 97.25 113 LEU A C 1
ATOM 855 O O . LEU A 1 113 ? -7.783 -12.683 21.859 1.00 97.25 113 LEU A O 1
ATOM 859 N N . SER A 1 114 ? -6.197 -11.761 20.568 1.00 96.75 114 SER A N 1
ATOM 860 C CA . SER A 1 114 ? -6.676 -10.381 20.701 1.00 96.75 114 SER A CA 1
ATOM 861 C C . SER A 1 114 ? -8.073 -10.208 20.110 1.00 96.75 114 SER A C 1
ATOM 863 O O . SER A 1 114 ? -8.904 -9.566 20.738 1.00 96.75 114 SER A O 1
ATOM 865 N N . ALA A 1 115 ? -8.369 -10.803 18.951 1.00 96.31 115 ALA A N 1
ATOM 866 C CA . ALA A 1 115 ? -9.699 -10.745 18.347 1.00 96.31 115 ALA A CA 1
ATOM 867 C C . ALA A 1 115 ? -10.762 -11.369 19.265 1.00 96.31 115 ALA A C 1
ATOM 869 O O . ALA A 1 115 ? -11.798 -10.753 19.512 1.00 96.31 115 ALA A O 1
ATOM 870 N N . VAL A 1 116 ? -10.486 -12.552 19.824 1.00 96.50 116 VAL A N 1
ATOM 871 C CA . VAL A 1 116 ? -11.377 -13.207 20.795 1.00 96.50 116 VAL A CA 1
ATOM 872 C C . VAL A 1 116 ? -11.516 -12.361 22.061 1.00 96.50 116 VAL A C 1
ATOM 874 O O . VAL A 1 116 ? -12.633 -12.135 22.518 1.00 96.50 116 VAL A O 1
ATOM 877 N N . ALA A 1 117 ? -10.413 -11.836 22.598 1.00 95.81 117 ALA A N 1
ATOM 878 C CA . ALA A 1 117 ? -10.433 -10.986 23.785 1.00 95.81 117 ALA A CA 1
ATOM 879 C C . ALA A 1 117 ? -11.270 -9.715 23.567 1.00 95.81 117 ALA A C 1
ATOM 881 O O . ALA A 1 117 ? -12.110 -9.397 24.404 1.00 95.81 117 ALA A O 1
ATOM 882 N N . LEU A 1 118 ? -11.116 -9.035 22.424 1.00 94.12 118 LEU A N 1
ATOM 883 C CA . LEU A 1 118 ? -11.929 -7.870 22.069 1.00 94.12 118 LEU A CA 1
ATOM 884 C C . LEU A 1 118 ? -13.419 -8.219 22.038 1.00 94.12 118 LEU A C 1
ATOM 886 O O . LEU A 1 118 ? -14.218 -7.435 22.547 1.00 94.12 118 LEU A O 1
ATOM 890 N N . LEU A 1 119 ? -13.792 -9.385 21.490 1.00 93.75 119 LEU A N 1
ATOM 891 C CA . LEU A 1 119 ? -15.178 -9.868 21.453 1.00 93.75 119 LEU A CA 1
ATOM 892 C C . LEU A 1 119 ? -15.738 -10.155 22.855 1.00 93.75 119 LEU A C 1
ATOM 894 O O . LEU A 1 119 ? -16.843 -9.709 23.177 1.00 93.75 119 LEU A O 1
ATOM 898 N N . VAL A 1 120 ? -14.967 -10.854 23.692 1.00 94.31 120 VAL A N 1
ATOM 899 C CA . VAL A 1 120 ? -15.357 -11.226 25.062 1.00 94.31 120 VAL A CA 1
ATOM 900 C C . VAL A 1 120 ? -15.519 -9.987 25.937 1.00 94.31 120 VAL A C 1
ATOM 902 O O . VAL A 1 120 ? -16.561 -9.817 26.568 1.00 94.31 120 VAL A O 1
ATOM 905 N N . VAL A 1 121 ? -14.537 -9.088 25.928 1.00 93.38 121 VAL A N 1
ATOM 906 C CA . VAL A 1 121 ? -14.514 -7.898 26.786 1.00 93.38 121 VAL A CA 1
ATOM 907 C C . VAL A 1 121 ? -15.674 -6.948 26.471 1.00 93.38 121 VAL A C 1
ATOM 909 O O . VAL A 1 121 ? -16.310 -6.429 27.384 1.00 93.38 121 VAL A O 1
ATOM 912 N N . GLY A 1 122 ? -16.048 -6.786 25.199 1.00 89.06 122 GLY A N 1
ATOM 913 C CA . GLY A 1 122 ? -17.199 -5.945 24.842 1.00 89.06 122 GLY A CA 1
ATOM 914 C C . GLY A 1 122 ? -18.574 -6.580 25.051 1.00 89.06 122 GLY A C 1
ATOM 915 O O . GLY A 1 122 ? -19.582 -5.943 24.754 1.00 89.06 122 GLY A O 1
ATOM 916 N N . THR A 1 123 ? -18.667 -7.809 25.568 1.00 89.38 123 THR A N 1
ATOM 917 C CA . THR A 1 123 ? -19.961 -8.488 25.789 1.00 89.38 123 THR A CA 1
ATOM 918 C C . THR A 1 123 ? -20.854 -7.734 26.769 1.00 89.38 123 THR A C 1
ATOM 920 O O . THR A 1 123 ? -22.058 -7.644 26.544 1.00 89.38 123 THR A O 1
ATOM 923 N N . ARG A 1 124 ? -20.278 -7.126 27.813 1.00 86.75 124 ARG A N 1
ATOM 924 C CA . ARG A 1 124 ? -21.046 -6.349 28.792 1.00 86.75 124 ARG A CA 1
ATOM 925 C C . ARG A 1 124 ? -21.668 -5.094 28.175 1.00 86.75 124 ARG A C 1
ATOM 927 O O . ARG A 1 124 ? -22.863 -4.881 28.339 1.00 86.75 124 ARG A O 1
ATOM 934 N N . SER A 1 125 ? -20.889 -4.313 27.423 1.00 85.50 125 SER A N 1
ATOM 935 C CA . SER A 1 125 ? -21.398 -3.139 26.694 1.00 85.50 125 SER A CA 1
ATOM 936 C C . SER A 1 125 ? -22.475 -3.522 25.679 1.00 85.50 125 SER A C 1
ATOM 938 O O . SER A 1 125 ? -23.486 -2.837 25.556 1.00 85.50 125 SER A O 1
ATOM 940 N N . ARG A 1 126 ? -22.312 -4.665 24.995 1.00 85.06 126 ARG A N 1
ATOM 941 C CA . ARG A 1 126 ? -23.351 -5.198 24.101 1.00 85.06 126 ARG A CA 1
ATOM 942 C C . ARG A 1 126 ? -24.647 -5.510 24.843 1.00 85.06 126 ARG A C 1
ATOM 944 O O . ARG A 1 126 ? -25.708 -5.135 24.358 1.00 85.06 126 ARG A O 1
ATOM 951 N N . ALA A 1 127 ? -24.564 -6.156 26.007 1.00 85.19 127 ALA A N 1
ATOM 952 C CA . ALA A 1 127 ? -25.734 -6.515 26.808 1.00 85.19 127 ALA A CA 1
ATOM 953 C C . ALA A 1 127 ? -26.519 -5.286 27.300 1.00 85.19 127 ALA A C 1
ATOM 955 O O . ALA A 1 127 ? -27.733 -5.360 27.457 1.00 85.19 127 ALA A O 1
ATOM 956 N N . THR A 1 128 ? -25.852 -4.145 27.500 1.00 83.31 128 THR A N 1
ATOM 957 C CA . THR A 1 128 ? -26.501 -2.874 27.861 1.00 83.31 128 THR A CA 1
ATOM 958 C C . THR A 1 128 ? -26.940 -2.045 26.649 1.00 83.31 128 THR A C 1
ATOM 960 O O . THR A 1 128 ? -27.434 -0.932 26.820 1.00 83.31 128 THR A O 1
ATOM 963 N N . GLY A 1 129 ? -26.757 -2.552 25.423 1.00 77.94 129 GLY A N 1
ATOM 964 C CA . GLY A 1 129 ? -27.065 -1.832 24.185 1.00 77.94 129 GLY A CA 1
ATOM 965 C C . GLY A 1 129 ? -26.181 -0.603 23.942 1.00 77.94 129 GLY A C 1
ATOM 966 O O . GLY A 1 129 ? -26.502 0.223 23.087 1.00 77.94 129 GLY A O 1
ATOM 967 N N . GLN A 1 130 ? -25.080 -0.462 24.685 1.00 79.56 130 GLN A N 1
ATOM 968 C CA . GLN A 1 130 ? -24.169 0.673 24.594 1.00 79.56 130 GLN A CA 1
ATOM 969 C C . GLN A 1 130 ? -22.915 0.333 23.789 1.00 79.56 130 GLN A C 1
ATOM 971 O O . GLN A 1 130 ? -22.498 -0.818 23.651 1.00 79.56 130 GLN A O 1
ATOM 976 N N . TYR A 1 131 ? -22.278 1.371 23.254 1.00 77.50 131 TYR A N 1
ATOM 977 C CA . TYR A 1 131 ? -20.981 1.222 22.608 1.00 77.50 131 TYR A CA 1
ATOM 978 C C . TYR A 1 131 ? -19.884 1.137 23.659 1.00 77.50 131 TYR A C 1
ATOM 980 O O . TYR A 1 131 ? -19.876 1.905 24.623 1.00 77.50 131 TYR A O 1
ATOM 988 N N . ILE A 1 132 ? -18.921 0.244 23.440 1.00 83.12 132 ILE A N 1
ATOM 989 C CA . ILE A 1 132 ? -17.766 0.132 24.334 1.00 83.12 132 ILE A CA 1
ATOM 990 C C . ILE A 1 132 ? -16.966 1.439 24.395 1.00 83.12 132 ILE A C 1
ATOM 992 O O . ILE A 1 132 ? -16.452 1.797 25.444 1.00 83.12 132 ILE A O 1
ATOM 996 N N . ASP A 1 133 ? -16.990 2.209 23.304 1.00 76.69 133 ASP A N 1
ATOM 997 C CA . ASP A 1 133 ? -16.355 3.520 23.154 1.00 76.69 133 ASP A CA 1
ATOM 998 C C . ASP A 1 133 ? -16.802 4.557 24.205 1.00 76.69 133 ASP A C 1
ATOM 1000 O O . ASP A 1 133 ? -16.095 5.531 24.447 1.00 76.69 133 ASP A O 1
ATOM 1004 N N . VAL A 1 134 ? -17.970 4.359 24.827 1.00 78.50 134 VAL A N 1
ATOM 1005 C CA . VAL A 1 134 ? -18.558 5.281 25.816 1.00 78.50 134 VAL A CA 1
ATOM 1006 C C . VAL A 1 134 ? -18.977 4.588 27.113 1.00 78.50 134 VAL A C 1
ATOM 1008 O O . VAL A 1 134 ? -19.499 5.242 28.011 1.00 78.50 134 VAL A O 1
ATOM 1011 N N . THR A 1 135 ? -18.774 3.271 27.223 1.00 84.44 135 THR A N 1
ATOM 1012 C CA . THR A 1 135 ? -19.148 2.523 28.429 1.00 84.44 135 THR A CA 1
ATOM 1013 C C . THR A 1 135 ? -18.037 2.673 29.476 1.00 84.44 135 THR A C 1
ATOM 1015 O O . THR A 1 135 ? -16.897 2.305 29.184 1.00 84.44 135 THR A O 1
ATOM 1018 N N . PRO A 1 136 ? -18.320 3.163 30.695 1.00 87.06 136 PRO A N 1
ATOM 1019 C CA . PRO A 1 136 ? -17.342 3.146 31.780 1.00 87.06 136 PRO A CA 1
ATOM 1020 C C . PRO A 1 136 ? -17.056 1.711 32.236 1.00 87.06 136 PRO A C 1
ATOM 1022 O O . PRO A 1 136 ? -17.965 0.882 32.295 1.00 87.06 136 PRO A O 1
ATOM 1025 N N . GLY A 1 137 ? -15.806 1.417 32.590 1.00 91.12 137 GLY A N 1
ATOM 1026 C CA . GLY A 1 137 ? -15.394 0.080 33.016 1.00 91.12 137 GLY A CA 1
ATOM 1027 C C . GLY A 1 137 ? -13.957 -0.276 32.645 1.00 91.12 137 GLY A C 1
ATOM 1028 O O . GLY A 1 137 ? -13.350 0.303 31.740 1.00 91.12 137 GLY A O 1
ATOM 1029 N N . TRP A 1 138 ? -13.409 -1.273 33.340 1.00 93.50 138 TRP A N 1
ATOM 1030 C CA . TRP A 1 138 ? -12.084 -1.826 33.041 1.00 93.50 138 TRP A CA 1
ATOM 1031 C C . TRP A 1 138 ? -12.067 -2.522 31.672 1.00 93.50 138 TRP A C 1
ATOM 1033 O O . TRP A 1 138 ? -11.026 -2.593 31.019 1.00 93.50 138 TRP A O 1
ATOM 1043 N N . GLU A 1 139 ? -13.231 -2.986 31.214 1.00 93.56 139 GLU A N 1
ATOM 1044 C CA . GLU A 1 139 ? -13.445 -3.612 29.918 1.00 93.56 139 GLU A CA 1
ATOM 1045 C C . GLU A 1 139 ? -13.020 -2.672 28.780 1.00 93.56 139 GLU A C 1
ATOM 1047 O O . GLU A 1 139 ? -12.266 -3.053 27.885 1.00 93.56 139 GLU A O 1
ATOM 1052 N N . THR A 1 140 ? -13.414 -1.403 28.861 1.00 91.75 140 THR A N 1
ATOM 1053 C CA . THR A 1 140 ? -13.056 -0.365 27.887 1.00 91.75 140 THR A CA 1
ATOM 1054 C C . THR A 1 140 ? -11.547 -0.116 27.854 1.00 91.75 140 THR A C 1
ATOM 1056 O O . THR A 1 140 ? -10.960 -0.008 26.776 1.00 91.75 140 THR A O 1
ATOM 1059 N N . ILE A 1 141 ? -10.892 -0.124 29.021 1.00 94.06 141 ILE A N 1
ATOM 1060 C CA . ILE A 1 141 ? -9.434 0.037 29.136 1.00 94.06 141 ILE A CA 1
ATOM 1061 C C . ILE A 1 141 ? -8.712 -1.121 28.443 1.00 94.06 141 ILE A C 1
ATOM 1063 O O . ILE A 1 141 ? -7.812 -0.894 27.637 1.00 94.06 141 ILE A O 1
ATOM 1067 N N . VAL A 1 142 ? -9.121 -2.363 28.717 1.00 95.19 142 VAL A N 1
ATOM 1068 C CA . VAL A 1 142 ? -8.518 -3.552 28.095 1.00 95.19 142 VAL A CA 1
ATOM 1069 C C . VAL A 1 142 ? -8.759 -3.557 26.588 1.00 95.19 142 VAL A C 1
ATOM 1071 O O . VAL A 1 142 ? -7.838 -3.831 25.819 1.00 95.19 142 VAL A O 1
ATOM 1074 N N . TYR A 1 143 ? -9.969 -3.214 26.151 1.00 94.38 143 TYR A N 1
ATOM 1075 C CA . TYR A 1 143 ? -10.331 -3.197 24.739 1.00 94.38 143 TYR A CA 1
ATOM 1076 C C . TYR A 1 143 ? -9.479 -2.209 23.935 1.00 94.38 143 TYR A C 1
ATOM 1078 O O . TYR A 1 143 ? -8.833 -2.588 22.954 1.00 94.38 143 TYR A O 1
ATOM 1086 N N . PHE A 1 144 ? -9.419 -0.950 24.371 1.00 93.38 144 PHE A N 1
ATOM 1087 C CA . PHE A 1 144 ? -8.614 0.062 23.691 1.00 93.38 144 PHE A CA 1
ATOM 1088 C C . PHE A 1 144 ? -7.117 -0.116 23.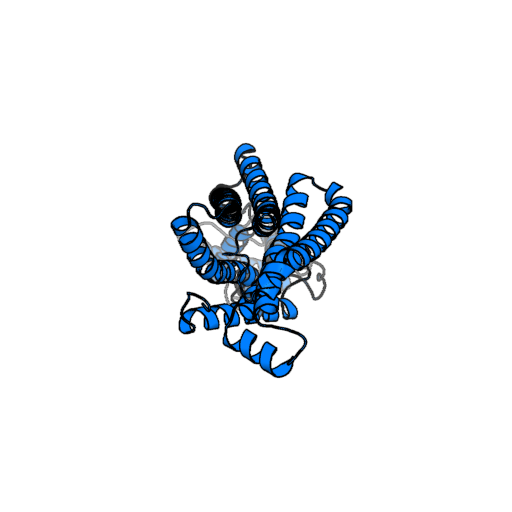921 1.00 93.38 144 PHE A C 1
ATOM 1090 O O . PHE A 1 144 ? -6.345 0.239 23.038 1.00 93.38 144 PHE A O 1
ATOM 1097 N N . GLY A 1 145 ? -6.699 -0.709 25.041 1.00 95.25 145 GLY A N 1
ATOM 1098 C CA . GLY A 1 145 ? -5.311 -1.095 25.286 1.00 95.25 145 GLY A CA 1
ATOM 1099 C C . GLY A 1 145 ? -4.818 -2.161 24.305 1.00 95.25 145 GLY A C 1
ATOM 1100 O O . GLY A 1 145 ? -3.727 -2.047 23.752 1.00 95.25 145 GLY A O 1
ATOM 1101 N N . LEU A 1 146 ? -5.638 -3.177 24.018 1.00 95.94 146 LEU A N 1
ATOM 1102 C CA . LEU A 1 146 ? -5.319 -4.180 22.998 1.00 95.94 146 LEU A CA 1
ATOM 1103 C C . LEU A 1 146 ? -5.267 -3.556 21.600 1.00 95.94 146 LEU A C 1
ATOM 1105 O O . LEU A 1 146 ? -4.329 -3.805 20.842 1.00 95.94 146 LEU A O 1
ATOM 1109 N N . PHE A 1 147 ? -6.255 -2.729 21.257 1.00 94.25 147 PHE A N 1
ATOM 1110 C CA . PHE A 1 147 ? -6.304 -2.068 19.955 1.00 94.25 147 PHE A CA 1
ATOM 1111 C C . PHE A 1 147 ? -5.126 -1.097 19.749 1.00 94.25 147 PHE A C 1
ATOM 1113 O O . PHE A 1 147 ? -4.482 -1.094 18.692 1.00 94.25 147 PHE A O 1
ATOM 1120 N N . SER A 1 148 ? -4.797 -0.300 20.768 1.00 95.50 148 SER A N 1
ATOM 1121 C CA . SER A 1 148 ? -3.665 0.626 20.732 1.00 95.50 148 SER A CA 1
ATOM 1122 C C . SER A 1 148 ? -2.337 -0.117 20.650 1.00 95.50 148 SER A C 1
ATOM 1124 O O . SER A 1 148 ? -1.474 0.313 19.893 1.00 95.50 148 SER A O 1
ATOM 1126 N N . ALA A 1 149 ? -2.186 -1.271 21.310 1.00 96.94 149 ALA A N 1
ATOM 1127 C CA . ALA A 1 149 ? -0.979 -2.089 21.210 1.00 96.94 149 ALA A CA 1
ATOM 1128 C C . ALA A 1 149 ? -0.703 -2.554 19.769 1.00 96.94 149 ALA A C 1
ATOM 1130 O O . ALA A 1 149 ? 0.435 -2.469 19.305 1.00 96.94 149 ALA A O 1
ATOM 1131 N N . TRP A 1 150 ? -1.729 -2.988 19.025 1.00 97.12 150 TRP A N 1
ATOM 1132 C CA . TRP A 1 150 ? -1.580 -3.348 17.607 1.00 97.12 150 TRP A CA 1
ATOM 1133 C C . TRP A 1 150 ? -1.214 -2.145 16.735 1.00 97.12 150 TRP A C 1
ATOM 1135 O O . TRP A 1 150 ? -0.322 -2.242 15.885 1.00 97.12 150 TRP A O 1
ATOM 1145 N N . THR A 1 151 ? -1.853 -1.004 16.990 1.00 95.06 151 THR A N 1
ATOM 1146 C CA . THR A 1 151 ? -1.581 0.256 16.285 1.00 95.06 151 THR A CA 1
ATOM 1147 C C . THR A 1 151 ? -0.143 0.721 16.535 1.00 95.06 151 THR A C 1
ATOM 1149 O O . THR A 1 151 ? 0.599 0.991 15.588 1.00 95.06 151 THR A O 1
ATOM 1152 N N . ALA A 1 152 ? 0.284 0.721 17.800 1.00 96.75 152 ALA A N 1
ATOM 1153 C CA . ALA A 1 152 ? 1.622 1.093 18.244 1.00 96.75 152 ALA A CA 1
ATOM 1154 C C . ALA A 1 152 ? 2.686 0.154 17.672 1.00 96.75 152 ALA A C 1
ATOM 1156 O O . ALA A 1 152 ? 3.715 0.619 17.181 1.00 96.75 152 ALA A O 1
ATOM 1157 N N . ALA A 1 153 ? 2.439 -1.161 17.690 1.00 96.25 153 ALA A N 1
ATOM 1158 C CA . ALA A 1 153 ? 3.353 -2.155 17.137 1.00 96.25 153 ALA A CA 1
ATOM 1159 C C . ALA A 1 153 ? 3.562 -1.943 15.636 1.00 96.25 153 ALA A C 1
ATOM 1161 O O . ALA A 1 153 ? 4.701 -1.940 15.168 1.00 96.25 153 ALA A O 1
ATOM 1162 N N . MET A 1 154 ? 2.480 -1.722 14.881 1.00 96.19 154 MET A N 1
ATOM 1163 C CA . MET A 1 154 ? 2.568 -1.392 13.463 1.00 96.19 154 MET A CA 1
ATOM 1164 C C . MET A 1 154 ? 3.388 -0.113 13.274 1.00 96.19 154 MET A C 1
ATOM 1166 O O . MET A 1 154 ? 4.461 -0.168 12.680 1.00 96.19 154 MET A O 1
ATOM 1170 N N . ALA A 1 155 ? 2.933 1.012 13.822 1.00 96.06 155 ALA A N 1
ATOM 1171 C CA . ALA A 1 155 ? 3.552 2.317 13.613 1.00 96.06 155 ALA A CA 1
ATOM 1172 C C . ALA A 1 155 ? 5.040 2.342 14.014 1.00 96.06 155 ALA A C 1
ATOM 1174 O O . ALA A 1 155 ? 5.886 2.792 13.242 1.00 96.06 155 ALA A O 1
ATOM 1175 N N . SER A 1 156 ? 5.390 1.750 15.159 1.00 96.94 156 SER A N 1
ATOM 1176 C CA . SER A 1 156 ? 6.772 1.697 15.653 1.00 96.94 156 SER A CA 1
ATOM 1177 C C . SER A 1 156 ? 7.703 0.888 14.748 1.00 96.94 156 SER A C 1
ATOM 1179 O O . SER A 1 156 ? 8.867 1.259 14.581 1.00 96.94 156 SER A O 1
ATOM 1181 N N . LEU A 1 157 ? 7.220 -0.198 14.129 1.00 95.81 157 LEU A N 1
ATOM 1182 C CA . LEU A 1 157 ? 8.023 -0.992 13.192 1.00 95.81 157 LEU A CA 1
ATOM 1183 C C . LEU A 1 157 ? 8.368 -0.187 11.936 1.00 95.81 157 LEU A C 1
ATOM 1185 O O . LEU A 1 157 ? 9.530 -0.165 11.530 1.00 95.81 157 LEU A O 1
ATOM 1189 N N . TYR A 1 158 ? 7.389 0.498 11.336 1.00 95.38 158 TYR A N 1
ATOM 1190 C CA . TYR A 1 158 ? 7.633 1.332 10.152 1.00 95.38 158 TYR A CA 1
ATOM 1191 C C . TYR A 1 158 ? 8.493 2.554 10.487 1.00 95.38 158 TYR A C 1
ATOM 1193 O O . TYR A 1 158 ? 9.404 2.871 9.722 1.00 95.38 158 TYR A O 1
ATOM 1201 N N . LEU A 1 159 ? 8.290 3.172 11.656 1.00 96.75 159 LEU A N 1
ATOM 1202 C CA . LEU A 1 159 ? 9.134 4.267 12.132 1.00 96.75 159 LEU A CA 1
ATOM 1203 C C . LEU A 1 159 ? 10.588 3.811 12.308 1.00 96.75 159 LEU A C 1
ATOM 1205 O O . LEU A 1 159 ? 11.508 4.480 11.846 1.00 96.75 159 LEU A O 1
ATOM 1209 N N . SER A 1 160 ? 10.797 2.636 12.908 1.00 95.75 160 SER A N 1
ATOM 1210 C CA . SER A 1 160 ? 12.131 2.055 13.102 1.00 95.75 160 SER A CA 1
ATOM 1211 C C . SER A 1 160 ? 12.834 1.782 11.773 1.00 95.75 160 SER A C 1
ATOM 1213 O O . SER A 1 160 ? 14.021 2.078 11.630 1.00 95.75 160 SER A O 1
ATOM 1215 N N . VAL A 1 161 ? 12.105 1.252 10.784 1.00 94.06 161 VAL A N 1
ATOM 1216 C CA . VAL A 1 161 ? 12.630 1.051 9.426 1.00 94.06 161 VAL A CA 1
ATOM 1217 C C . VAL A 1 161 ? 13.010 2.392 8.809 1.00 94.06 161 VAL A C 1
ATOM 1219 O O . VAL A 1 161 ? 14.139 2.541 8.356 1.00 94.06 161 VAL A O 1
ATOM 1222 N N . ALA A 1 162 ? 12.121 3.384 8.847 1.00 95.00 162 ALA A N 1
ATOM 1223 C CA . ALA A 1 162 ? 12.383 4.683 8.242 1.00 95.00 162 ALA A CA 1
ATOM 1224 C C . ALA A 1 162 ? 13.595 5.388 8.878 1.00 95.00 162 ALA A C 1
ATOM 1226 O O . ALA A 1 162 ? 14.479 5.852 8.161 1.00 95.00 162 ALA A O 1
ATOM 1227 N N . ILE A 1 163 ? 13.700 5.393 10.212 1.00 95.38 163 ILE A N 1
ATOM 1228 C CA . ILE A 1 163 ? 14.853 5.956 10.931 1.00 95.38 163 ILE A CA 1
ATOM 1229 C C . ILE A 1 163 ? 16.144 5.224 10.550 1.00 95.38 163 ILE A C 1
ATOM 1231 O O . ILE A 1 163 ? 17.164 5.871 10.314 1.00 95.38 163 ILE A O 1
ATOM 1235 N N . ARG A 1 164 ? 16.122 3.887 10.478 1.00 93.88 164 ARG A N 1
ATOM 1236 C CA . ARG A 1 164 ? 17.302 3.092 10.114 1.00 93.88 164 ARG A CA 1
ATOM 1237 C C . ARG A 1 164 ? 17.784 3.411 8.699 1.00 93.88 164 ARG A C 1
ATOM 1239 O O . ARG A 1 164 ? 18.976 3.631 8.512 1.00 93.88 164 ARG A O 1
ATOM 1246 N N . GLU A 1 165 ? 16.871 3.468 7.733 1.00 93.00 165 GLU A N 1
ATOM 1247 C CA . GLU A 1 165 ? 17.201 3.776 6.338 1.00 93.00 165 GLU A CA 1
ATOM 1248 C C . GLU A 1 165 ? 17.735 5.212 6.177 1.00 93.00 165 GLU A C 1
ATOM 1250 O O . GLU A 1 165 ? 18.716 5.431 5.467 1.00 93.00 165 GLU A O 1
ATOM 1255 N N . LEU A 1 166 ? 17.159 6.189 6.892 1.00 93.25 166 LEU A N 1
ATOM 1256 C CA . LEU A 1 166 ? 17.655 7.573 6.888 1.00 93.25 166 LEU A CA 1
ATOM 1257 C C . LEU A 1 166 ? 19.038 7.699 7.534 1.00 93.25 166 LEU A C 1
ATOM 1259 O O . LEU A 1 166 ? 19.883 8.426 7.020 1.00 93.25 166 LEU A O 1
ATOM 1263 N N . ARG A 1 167 ? 19.293 6.972 8.629 1.00 93.69 167 ARG A N 1
ATOM 1264 C CA . ARG A 1 167 ? 20.602 6.969 9.303 1.00 93.69 167 ARG A CA 1
ATOM 1265 C C . ARG A 1 167 ? 21.698 6.310 8.473 1.00 93.69 167 ARG A C 1
ATOM 1267 O O . ARG A 1 167 ? 22.849 6.707 8.592 1.00 93.69 167 ARG A O 1
ATOM 1274 N N . HIS A 1 168 ? 21.362 5.310 7.657 1.00 91.88 168 HIS A N 1
ATOM 1275 C CA . HIS A 1 168 ? 22.354 4.619 6.834 1.00 91.88 168 HIS A CA 1
ATOM 1276 C C . HIS A 1 168 ? 22.886 5.495 5.686 1.00 91.88 168 HIS A C 1
ATOM 1278 O O . HIS A 1 168 ? 23.990 5.265 5.208 1.00 91.88 168 HIS A O 1
ATOM 1284 N N . GLY A 1 169 ? 22.122 6.497 5.233 1.00 84.94 169 GLY A N 1
ATOM 1285 C CA . GLY A 1 169 ? 22.585 7.495 4.259 1.00 84.94 169 GLY A CA 1
ATOM 1286 C C . GLY A 1 169 ? 22.807 6.982 2.827 1.00 84.94 169 GLY A C 1
ATOM 1287 O O . GLY A 1 169 ? 23.165 7.765 1.954 1.00 84.94 169 GLY A O 1
ATOM 1288 N N . GLY A 1 170 ? 22.558 5.698 2.549 1.00 85.81 170 GLY A N 1
ATOM 1289 C CA . GLY A 1 170 ? 22.755 5.076 1.230 1.00 85.81 170 GLY A CA 1
ATOM 1290 C C . GLY A 1 170 ? 21.595 5.249 0.240 1.00 85.81 170 GLY A C 1
ATOM 1291 O O . GLY A 1 170 ? 21.597 4.640 -0.829 1.00 85.81 170 GLY A O 1
ATOM 1292 N N . LEU A 1 171 ? 20.569 6.031 0.588 1.00 86.88 171 LEU A N 1
ATOM 1293 C CA . LEU A 1 171 ? 19.373 6.185 -0.237 1.00 86.88 171 LEU A CA 1
ATOM 1294 C C . LEU A 1 171 ? 19.576 7.231 -1.346 1.00 86.88 171 LEU A C 1
ATOM 1296 O O . LEU A 1 171 ? 19.932 8.375 -1.060 1.00 86.88 171 LEU A O 1
ATOM 1300 N N . PRO A 1 172 ? 19.235 6.912 -2.608 1.00 85.69 172 PRO A N 1
ATOM 1301 C CA . PRO A 1 172 ? 19.113 7.919 -3.656 1.00 85.69 172 PRO A CA 1
ATOM 1302 C C . PRO A 1 172 ? 18.135 9.033 -3.250 1.00 85.69 172 PRO A C 1
ATOM 1304 O O . PRO A 1 172 ? 17.070 8.745 -2.701 1.00 85.69 172 PRO A O 1
ATOM 1307 N N . ARG A 1 173 ? 18.432 10.294 -3.603 1.00 83.94 173 ARG A N 1
ATOM 1308 C CA . ARG A 1 173 ? 17.638 11.488 -3.223 1.00 83.94 173 ARG A CA 1
ATOM 1309 C C . ARG A 1 173 ? 16.130 11.343 -3.479 1.00 83.94 173 ARG A C 1
ATOM 1311 O O . ARG A 1 173 ? 15.324 11.795 -2.674 1.00 83.94 173 ARG A O 1
ATOM 1318 N N . ARG A 1 174 ? 15.746 10.647 -4.556 1.00 82.81 174 ARG A N 1
ATOM 1319 C CA . ARG A 1 174 ? 14.339 10.358 -4.899 1.00 82.81 174 ARG A CA 1
ATOM 1320 C C . ARG A 1 174 ? 13.598 9.505 -3.861 1.00 82.81 174 ARG A C 1
ATOM 1322 O O . ARG A 1 174 ? 12.393 9.651 -3.712 1.00 82.81 174 ARG A O 1
ATOM 1329 N N . TYR A 1 175 ? 14.298 8.626 -3.144 1.00 88.62 175 TYR A N 1
ATOM 1330 C CA . TYR A 1 175 ? 13.705 7.767 -2.116 1.00 88.62 175 TYR A CA 1
ATOM 1331 C C . TYR A 1 175 ? 13.743 8.396 -0.725 1.00 88.62 175 TYR A C 1
ATOM 1333 O O . TYR A 1 175 ? 12.926 8.027 0.112 1.00 88.62 175 TYR A O 1
ATOM 1341 N N . VAL A 1 176 ? 14.627 9.371 -0.486 1.00 91.44 176 VAL A N 1
ATOM 1342 C CA . VAL A 1 176 ? 14.705 10.081 0.801 1.00 91.44 176 VAL A CA 1
ATOM 1343 C C . VAL A 1 176 ? 13.359 10.711 1.149 1.00 91.44 176 VAL A C 1
ATOM 1345 O O . VAL A 1 176 ? 12.855 10.488 2.242 1.00 91.44 176 VAL A O 1
ATOM 1348 N N . VAL A 1 177 ? 12.725 11.412 0.203 1.00 91.31 177 VAL A N 1
ATOM 1349 C CA . VAL A 1 177 ? 11.411 12.047 0.422 1.00 91.31 177 VAL A CA 1
ATOM 1350 C C . VAL A 1 177 ? 10.344 11.015 0.804 1.00 91.31 177 VAL A C 1
ATOM 1352 O O . VAL A 1 177 ? 9.587 11.233 1.745 1.00 91.31 177 VAL A O 1
ATOM 1355 N N . MET A 1 178 ? 10.318 9.862 0.129 1.00 90.88 178 MET A N 1
ATOM 1356 C CA . MET A 1 178 ? 9.377 8.777 0.429 1.00 90.88 178 MET A CA 1
ATOM 1357 C C . MET A 1 178 ? 9.596 8.200 1.834 1.00 90.88 178 MET A C 1
ATOM 1359 O O . MET A 1 178 ? 8.633 7.935 2.550 1.00 90.88 178 MET A O 1
ATOM 1363 N N . ILE A 1 179 ? 10.852 8.016 2.241 1.00 93.06 179 ILE A N 1
ATOM 1364 C CA . ILE A 1 179 ? 11.184 7.485 3.565 1.00 93.06 179 ILE A CA 1
ATOM 1365 C C . ILE A 1 179 ? 10.907 8.518 4.665 1.00 93.06 179 ILE A C 1
ATOM 1367 O O . ILE A 1 179 ? 10.409 8.145 5.723 1.00 93.06 179 ILE A O 1
ATOM 1371 N N . VAL A 1 180 ? 11.147 9.810 4.419 1.00 94.06 180 VAL A N 1
ATOM 1372 C CA . VAL A 1 180 ? 10.754 10.890 5.340 1.00 94.06 180 VAL A CA 1
ATOM 1373 C C . VAL A 1 180 ? 9.234 10.932 5.502 1.00 94.06 180 VAL A C 1
ATOM 1375 O O . VAL A 1 180 ? 8.748 10.972 6.628 1.00 94.06 180 VAL A O 1
ATOM 1378 N N . ALA A 1 181 ? 8.473 10.845 4.407 1.00 91.56 181 ALA A N 1
ATOM 1379 C CA . ALA A 1 181 ? 7.014 10.774 4.471 1.00 91.56 181 ALA A CA 1
ATOM 1380 C C . ALA A 1 181 ? 6.536 9.543 5.261 1.00 91.56 181 ALA A C 1
ATOM 1382 O O . ALA A 1 181 ? 5.641 9.656 6.097 1.00 91.56 181 ALA A O 1
ATOM 1383 N N . LEU A 1 182 ? 7.175 8.382 5.063 1.00 92.81 182 LEU A N 1
ATOM 1384 C CA . LEU A 1 182 ? 6.898 7.179 5.849 1.00 92.81 182 LEU A CA 1
ATOM 1385 C C . LEU A 1 182 ? 7.213 7.381 7.338 1.00 92.81 182 LEU A C 1
ATOM 1387 O O . LEU A 1 182 ? 6.432 6.939 8.178 1.00 92.81 182 LEU A O 1
ATOM 1391 N N . ALA A 1 183 ? 8.320 8.050 7.675 1.00 95.44 183 ALA A N 1
ATOM 1392 C CA . ALA A 1 183 ? 8.685 8.359 9.056 1.00 95.44 183 ALA A CA 1
ATOM 1393 C C . ALA A 1 183 ? 7.641 9.263 9.722 1.00 95.44 183 ALA A C 1
ATOM 1395 O O . ALA A 1 183 ? 7.185 8.948 10.816 1.00 95.44 183 ALA A O 1
ATOM 1396 N N . LEU A 1 184 ? 7.216 10.337 9.047 1.00 95.31 184 LEU A N 1
ATOM 1397 C CA . LEU A 1 184 ? 6.193 11.256 9.552 1.00 95.31 184 LEU A CA 1
ATOM 1398 C C . LEU A 1 184 ? 4.842 10.556 9.740 1.00 95.31 184 LEU A C 1
ATOM 1400 O O . LEU A 1 184 ? 4.228 10.689 10.795 1.00 95.31 184 LEU A O 1
ATOM 1404 N N . LEU A 1 185 ? 4.414 9.751 8.762 1.00 92.38 185 LEU A N 1
ATOM 1405 C CA . LEU A 1 185 ? 3.177 8.972 8.860 1.00 92.38 185 LEU A CA 1
ATOM 1406 C C . LEU A 1 185 ? 3.238 7.956 10.010 1.00 92.38 185 LEU A C 1
ATOM 1408 O O . LEU A 1 185 ? 2.264 7.765 10.732 1.00 92.38 185 LEU A O 1
ATOM 1412 N N . SER A 1 186 ? 4.392 7.315 10.198 1.00 94.50 186 SER A N 1
ATOM 1413 C CA . SER A 1 186 ? 4.592 6.353 11.282 1.00 94.50 186 SER A CA 1
ATOM 1414 C C . SER A 1 186 ? 4.648 7.041 12.645 1.00 94.50 186 SER A C 1
ATOM 1416 O O . SER A 1 186 ? 4.124 6.504 13.612 1.00 94.50 186 SER A O 1
ATOM 1418 N N . LEU A 1 187 ? 5.236 8.236 12.731 1.00 96.25 187 LEU A N 1
ATOM 1419 C CA . LEU A 1 187 ? 5.245 9.044 13.948 1.00 96.25 187 LEU A CA 1
ATOM 1420 C C . LEU A 1 187 ? 3.826 9.471 14.339 1.00 96.25 187 LEU A C 1
ATOM 1422 O O . LEU A 1 187 ? 3.450 9.313 15.497 1.00 96.25 187 LEU A O 1
ATOM 1426 N N . TRP A 1 188 ? 3.024 9.922 13.369 1.00 94.19 188 TRP A N 1
ATOM 1427 C CA . TRP A 1 188 ? 1.601 10.182 13.588 1.00 94.19 188 TRP A CA 1
ATOM 1428 C C . TRP A 1 188 ? 0.855 8.919 14.034 1.00 94.19 188 TRP A C 1
ATOM 1430 O O . TRP A 1 188 ? 0.081 8.969 14.977 1.00 94.19 188 TRP A O 1
ATOM 1440 N N . GLY A 1 189 ? 1.149 7.753 13.451 1.00 93.56 189 GLY A N 1
ATOM 1441 C CA . GLY A 1 189 ? 0.570 6.483 13.905 1.00 93.56 189 GLY A CA 1
ATOM 1442 C C . GLY A 1 189 ? 0.939 6.103 15.348 1.00 93.56 189 GLY A C 1
ATOM 1443 O O . GLY A 1 189 ? 0.123 5.511 16.055 1.00 93.56 189 GLY A O 1
ATOM 1444 N N . VAL A 1 190 ? 2.152 6.440 15.806 1.00 96.19 190 VAL A N 1
ATOM 1445 C CA . VAL A 1 190 ? 2.559 6.251 17.210 1.00 96.19 190 VAL A CA 1
ATOM 1446 C C . VAL A 1 190 ? 1.779 7.202 18.115 1.00 96.19 190 VAL A C 1
ATOM 1448 O O . VAL A 1 190 ? 1.231 6.754 19.120 1.00 96.19 190 VAL A O 1
ATOM 1451 N N . GLU A 1 191 ? 1.674 8.480 17.751 1.00 95.44 191 GLU A N 1
ATOM 1452 C CA . GLU A 1 191 ? 0.858 9.455 18.483 1.00 95.44 191 GLU A CA 1
ATOM 1453 C C . GLU A 1 191 ? -0.606 9.002 18.576 1.00 95.44 191 GLU A C 1
ATOM 1455 O O . GLU A 1 191 ? -1.137 8.900 19.681 1.00 95.44 191 GLU A O 1
ATOM 1460 N N . GLU A 1 192 ? -1.208 8.592 17.459 1.00 92.44 192 GLU A N 1
ATOM 1461 C CA . GLU A 1 192 ? -2.583 8.092 17.410 1.00 92.44 192 GLU A CA 1
ATOM 1462 C C . GLU A 1 192 ? -2.764 6.885 18.344 1.00 92.44 192 GLU A C 1
ATOM 1464 O O . GLU A 1 192 ? -3.754 6.802 19.070 1.00 92.44 192 GLU A O 1
ATOM 1469 N N . SER A 1 193 ? -1.791 5.968 18.405 1.00 94.50 193 SER A N 1
ATOM 1470 C CA . SER A 1 193 ? -1.857 4.819 19.318 1.00 94.50 193 SER A CA 1
ATOM 1471 C C . SER A 1 193 ? -1.869 5.231 20.797 1.00 94.50 193 SER A C 1
ATOM 1473 O O . SER A 1 193 ? -2.653 4.691 21.581 1.00 94.50 193 SER A O 1
ATOM 1475 N N . VAL A 1 194 ? -1.067 6.232 21.172 1.00 95.75 194 VAL A N 1
ATOM 1476 C CA . VAL A 1 194 ? -1.040 6.791 22.532 1.00 95.75 194 VAL A CA 1
ATOM 1477 C C . VAL A 1 194 ? -2.350 7.520 22.828 1.00 95.75 194 VAL A C 1
ATOM 1479 O O . VAL A 1 194 ? -2.948 7.311 23.881 1.00 95.75 194 VAL A O 1
ATOM 1482 N N . SER A 1 195 ? -2.846 8.307 21.874 1.00 93.06 195 SER A N 1
ATOM 1483 C CA . SER A 1 195 ? -4.117 9.024 21.969 1.00 93.06 195 SER A CA 1
ATOM 1484 C C . SER A 1 195 ? -5.306 8.073 22.167 1.00 93.06 195 SER A C 1
ATOM 1486 O O . SER A 1 195 ? -6.161 8.319 23.020 1.00 93.06 195 SER A O 1
ATOM 1488 N N . ILE A 1 196 ? -5.346 6.938 21.452 1.00 92.12 196 ILE A N 1
ATOM 1489 C CA . ILE A 1 196 ? -6.354 5.879 21.658 1.00 92.12 196 ILE A CA 1
ATOM 1490 C C . ILE A 1 196 ? -6.240 5.283 23.063 1.00 92.12 196 ILE A C 1
ATOM 1492 O O . ILE A 1 196 ? -7.257 5.110 23.733 1.00 92.12 196 ILE A O 1
ATOM 1496 N N . ALA A 1 197 ? -5.024 4.979 23.525 1.00 94.19 197 ALA A N 1
ATOM 1497 C CA . ALA A 1 197 ? -4.815 4.398 24.848 1.00 94.19 197 ALA A CA 1
ATOM 1498 C C . ALA A 1 197 ? -5.288 5.341 25.969 1.00 94.19 197 ALA A C 1
ATOM 1500 O O . ALA A 1 197 ? -6.024 4.918 26.861 1.00 94.19 197 ALA A O 1
ATOM 1501 N N . ILE A 1 198 ? -4.928 6.626 25.888 1.00 94.00 198 ILE A N 1
ATOM 1502 C CA . ILE A 1 198 ? -5.355 7.657 26.845 1.00 94.00 198 ILE A CA 1
ATOM 1503 C C . ILE A 1 198 ? -6.875 7.833 26.798 1.00 94.00 198 ILE A C 1
ATOM 1505 O O . ILE A 1 198 ? -7.517 7.893 27.845 1.00 94.00 198 ILE A O 1
ATOM 1509 N N . SER A 1 199 ? -7.467 7.873 25.600 1.00 92.00 199 SER A N 1
ATOM 1510 C CA . SER A 1 199 ? -8.919 7.992 25.432 1.00 92.00 199 SER A CA 1
ATOM 1511 C C . SER A 1 199 ? -9.666 6.802 26.037 1.00 92.00 199 SER A C 1
ATOM 1513 O O . SER A 1 199 ? -10.621 7.006 26.782 1.00 92.00 199 SER A O 1
ATOM 1515 N N . GLY A 1 200 ? -9.193 5.574 25.806 1.00 91.56 200 GLY A N 1
ATOM 1516 C CA . GLY A 1 200 ? -9.769 4.367 26.399 1.00 91.56 200 GLY A CA 1
ATOM 1517 C C . GLY A 1 200 ? -9.640 4.322 27.923 1.00 91.56 200 GLY A C 1
ATOM 1518 O O . GLY A 1 200 ? -10.577 3.917 28.608 1.00 91.56 200 GLY A O 1
ATOM 1519 N N . MET A 1 201 ? -8.512 4.791 28.467 1.00 93.25 201 MET A N 1
ATOM 1520 C CA . MET A 1 201 ? -8.315 4.911 29.913 1.00 93.25 201 MET A CA 1
ATOM 1521 C C . MET A 1 201 ? -9.262 5.948 30.527 1.00 93.25 201 MET A C 1
ATOM 1523 O O . MET A 1 201 ? -9.917 5.662 31.528 1.00 93.25 201 MET A O 1
ATOM 1527 N N . ALA A 1 202 ? -9.382 7.126 29.909 1.00 91.75 202 ALA A N 1
ATOM 1528 C CA . ALA A 1 202 ? -10.303 8.169 30.347 1.00 91.75 202 ALA A CA 1
ATOM 1529 C C . ALA A 1 202 ? -11.763 7.691 30.301 1.00 91.75 202 ALA A C 1
ATOM 1531 O O . ALA A 1 202 ? -12.474 7.826 31.294 1.00 91.75 202 ALA A O 1
ATOM 1532 N N . ALA A 1 203 ? -12.177 7.051 29.200 1.00 89.38 203 ALA A N 1
ATOM 1533 C CA . ALA A 1 203 ? -13.512 6.476 29.050 1.00 89.38 203 ALA A CA 1
ATOM 1534 C C . ALA A 1 203 ? -13.799 5.413 30.121 1.00 89.38 203 ALA A C 1
ATOM 1536 O O . ALA A 1 203 ? -14.840 5.459 30.773 1.00 89.38 203 ALA A O 1
ATOM 1537 N N . GLY A 1 204 ? -12.849 4.504 30.365 1.00 90.00 204 GLY A N 1
ATOM 1538 C CA . GLY A 1 204 ? -12.986 3.452 31.371 1.00 90.00 204 GLY A CA 1
ATOM 1539 C C . GLY A 1 204 ? -13.104 3.979 32.803 1.00 90.00 204 GLY A C 1
ATOM 1540 O O . GLY A 1 204 ? -13.884 3.439 33.585 1.00 90.00 204 GLY A O 1
ATOM 1541 N N . LEU A 1 205 ? -12.389 5.060 33.129 1.00 91.69 205 LEU A N 1
ATOM 1542 C CA . LEU A 1 205 ? -12.468 5.746 34.426 1.00 91.69 205 LEU A CA 1
ATOM 1543 C C . LEU A 1 205 ? -13.653 6.723 34.534 1.00 91.69 205 LEU A C 1
ATOM 1545 O O . LEU A 1 205 ? -13.864 7.310 35.592 1.00 91.69 205 LEU A O 1
ATOM 1549 N N . GLY A 1 206 ? -14.412 6.932 33.454 1.00 87.06 206 GLY A N 1
ATOM 1550 C CA . GLY A 1 206 ? -15.500 7.910 33.406 1.00 87.06 206 GLY A CA 1
ATOM 1551 C C . GLY A 1 206 ? -15.038 9.375 33.376 1.00 87.06 206 GLY A C 1
ATOM 1552 O O . GLY A 1 206 ? -15.849 10.273 33.599 1.00 87.06 206 GLY A O 1
ATOM 1553 N N . LEU A 1 207 ? -13.764 9.639 33.079 1.00 89.75 207 LEU A N 1
ATOM 1554 C CA . LEU A 1 207 ? -13.149 10.969 33.068 1.00 89.75 207 LEU A CA 1
ATOM 1555 C C . LEU A 1 207 ? -13.127 11.591 31.659 1.00 89.75 207 LEU A C 1
ATOM 1557 O O . LEU A 1 207 ? -13.275 10.905 30.653 1.00 89.75 207 LEU A O 1
ATOM 1561 N N . ALA A 1 208 ? -12.899 12.910 31.591 1.00 84.94 208 ALA A N 1
ATOM 1562 C CA . ALA A 1 208 ? -12.619 13.660 30.357 1.00 84.94 208 ALA A CA 1
ATOM 1563 C C . ALA A 1 208 ? -13.592 13.380 29.185 1.00 84.94 208 ALA A C 1
ATOM 1565 O O . ALA A 1 208 ? -13.177 13.203 28.038 1.00 84.94 208 ALA A O 1
ATOM 1566 N N . GLN A 1 209 ? -14.899 13.382 29.469 1.00 83.12 209 GLN A N 1
ATOM 1567 C CA . GLN A 1 209 ? -15.957 13.002 28.520 1.00 83.12 209 GLN A CA 1
ATOM 1568 C C . GLN A 1 209 ? -15.912 13.780 27.195 1.00 83.12 209 GLN A C 1
ATOM 1570 O O . GLN A 1 209 ? -16.119 13.195 26.135 1.00 83.12 209 GLN A O 1
ATOM 1575 N N . THR A 1 210 ? -15.562 15.070 27.219 1.00 87.19 210 THR A N 1
ATOM 1576 C CA . THR A 1 210 ? -15.417 15.887 26.002 1.00 87.19 210 THR A CA 1
ATOM 1577 C C . THR A 1 210 ? -14.307 15.371 25.083 1.00 87.19 210 THR A C 1
ATOM 1579 O O . THR A 1 210 ? -14.490 15.294 23.870 1.00 87.19 210 THR A O 1
ATOM 1582 N N . PHE A 1 211 ? -13.162 14.975 25.651 1.00 86.62 211 PHE A N 1
ATOM 1583 C CA . PHE A 1 211 ? -12.048 14.409 24.886 1.00 86.62 211 PHE A CA 1
ATOM 1584 C C . PHE A 1 211 ? -12.421 13.047 24.293 1.00 86.62 211 PHE A C 1
ATOM 1586 O O . PHE A 1 211 ? -12.162 12.799 23.116 1.00 86.62 211 PHE A O 1
ATOM 1593 N N . VAL A 1 212 ? -13.084 12.193 25.081 1.00 86.62 212 VAL A N 1
ATOM 1594 C CA . VAL A 1 212 ? -13.584 10.888 24.626 1.00 86.62 212 VAL A CA 1
ATOM 1595 C C . VAL A 1 212 ? -14.558 11.061 23.458 1.00 86.62 212 VAL A C 1
ATOM 1597 O O . VAL A 1 212 ? -14.361 10.457 22.408 1.00 86.62 212 VAL A O 1
ATOM 1600 N N . GLN A 1 213 ? -15.555 11.941 23.580 1.00 86.19 213 GLN A N 1
ATOM 1601 C CA . GLN A 1 213 ? -16.533 12.197 22.514 1.00 86.19 213 GLN A CA 1
ATOM 1602 C C . GLN A 1 213 ? -15.882 12.733 21.234 1.00 86.19 213 GLN A C 1
ATOM 1604 O O . GLN A 1 213 ? -16.184 12.248 20.141 1.00 86.19 213 GLN A O 1
ATOM 1609 N N . TRP A 1 214 ? -14.956 13.690 21.359 1.00 87.69 214 TRP A N 1
ATOM 1610 C CA . TRP A 1 214 ? -14.201 14.201 20.215 1.00 87.69 214 TRP A CA 1
ATOM 1611 C C . TRP A 1 214 ? -13.399 13.091 19.522 1.00 87.69 214 TRP A C 1
ATOM 1613 O O . TRP A 1 214 ? -13.440 12.982 18.297 1.00 87.69 214 TRP A O 1
ATOM 1623 N N . ARG A 1 215 ? -12.723 12.220 20.284 1.00 86.56 215 ARG A N 1
ATOM 1624 C CA . ARG A 1 215 ? -11.957 11.092 19.731 1.00 86.56 215 ARG A CA 1
ATOM 1625 C C . ARG A 1 215 ? -12.834 10.067 19.032 1.00 86.56 215 ARG A C 1
ATOM 1627 O O . ARG A 1 215 ? -12.456 9.602 17.959 1.00 86.56 215 ARG A O 1
ATOM 1634 N N . VAL A 1 216 ? -13.996 9.738 19.592 1.00 84.12 216 VAL A N 1
ATOM 1635 C CA . VAL A 1 216 ? -14.955 8.828 18.950 1.00 84.12 216 VAL A CA 1
ATOM 1636 C C . VAL A 1 216 ? -15.398 9.390 17.599 1.00 84.12 216 VAL A C 1
ATOM 1638 O O . VAL A 1 216 ? -15.312 8.684 16.594 1.00 84.12 216 VAL A O 1
ATOM 1641 N N . ALA A 1 217 ? -15.776 10.671 17.546 1.00 83.00 217 ALA A N 1
ATOM 1642 C CA . ALA A 1 217 ? -16.157 11.336 16.300 1.00 83.00 217 ALA A CA 1
ATOM 1643 C C . ALA A 1 217 ? -14.995 11.401 15.289 1.00 83.00 217 ALA A C 1
ATOM 1645 O O . ALA A 1 217 ? -15.171 11.116 14.104 1.00 83.00 217 ALA A O 1
ATOM 1646 N N . ALA A 1 218 ? -13.783 11.722 15.750 1.00 84.31 218 ALA A N 1
ATOM 1647 C CA . ALA A 1 218 ? -12.596 11.763 14.901 1.00 84.31 218 ALA A CA 1
ATOM 1648 C C . ALA A 1 218 ? -12.251 10.381 14.320 1.00 84.31 218 ALA A C 1
ATOM 1650 O O . ALA A 1 218 ? -11.944 10.276 13.135 1.00 84.31 218 ALA A O 1
ATOM 1651 N N . ASN A 1 219 ? -12.334 9.317 15.124 1.00 82.88 219 ASN A N 1
ATOM 1652 C CA . ASN A 1 219 ? -12.025 7.950 14.702 1.00 82.88 219 ASN A CA 1
ATOM 1653 C C . ASN A 1 219 ? -13.036 7.407 13.680 1.00 82.88 219 ASN A C 1
ATOM 1655 O O . ASN A 1 219 ? -12.653 6.717 12.734 1.00 82.88 219 ASN A O 1
ATOM 1659 N N . GLU A 1 220 ? -14.324 7.724 13.847 1.00 79.38 220 GLU A N 1
ATOM 1660 C CA . GLU A 1 220 ? -15.349 7.377 12.858 1.00 79.38 220 GLU A CA 1
ATOM 1661 C C . GLU A 1 220 ? -15.054 8.012 11.491 1.00 79.38 220 GLU A C 1
ATOM 1663 O O . GLU A 1 220 ? -15.103 7.314 10.478 1.00 79.38 220 GLU A O 1
ATOM 1668 N N . ASN A 1 221 ? -14.653 9.287 11.468 1.00 82.81 221 ASN A N 1
ATOM 1669 C CA . ASN A 1 221 ? -14.292 9.986 10.235 1.00 82.81 221 ASN A CA 1
ATOM 1670 C C . ASN A 1 221 ? -12.972 9.485 9.630 1.00 82.81 221 ASN A C 1
ATOM 1672 O O . ASN A 1 221 ? -12.893 9.239 8.424 1.00 82.81 221 ASN A O 1
ATOM 1676 N N . ASN A 1 222 ? -11.936 9.299 10.453 1.00 86.00 222 ASN A N 1
ATOM 1677 C CA . ASN A 1 222 ? -10.600 8.924 9.984 1.00 86.00 222 ASN A CA 1
ATOM 1678 C C . ASN A 1 222 ? -10.585 7.583 9.250 1.00 86.00 222 ASN A C 1
ATOM 1680 O O . ASN A 1 222 ? -9.842 7.435 8.281 1.00 86.00 222 ASN A O 1
ATOM 1684 N N . LEU A 1 223 ? -11.405 6.613 9.667 1.00 87.88 223 LEU A N 1
ATOM 1685 C CA . LEU A 1 223 ? -11.412 5.280 9.065 1.00 87.88 223 LEU A CA 1
ATOM 1686 C C . LEU A 1 223 ? -11.657 5.319 7.551 1.00 87.88 223 LEU A C 1
ATOM 1688 O O . LEU A 1 223 ? -10.958 4.632 6.803 1.00 87.88 223 LEU A O 1
ATOM 1692 N N . ILE A 1 224 ? -12.615 6.129 7.092 1.00 89.75 224 ILE A N 1
ATOM 1693 C CA . ILE A 1 224 ? -12.954 6.225 5.666 1.00 89.75 224 ILE A CA 1
ATOM 1694 C C . ILE A 1 224 ? -11.801 6.844 4.869 1.00 89.75 224 ILE A C 1
ATOM 1696 O O . ILE A 1 224 ? -11.457 6.353 3.793 1.00 89.75 224 ILE A O 1
ATOM 1700 N N . PHE A 1 225 ? -11.145 7.872 5.406 1.00 90.81 225 PHE A N 1
ATOM 1701 C CA . PHE A 1 225 ? -9.999 8.489 4.736 1.00 90.81 225 PHE A CA 1
ATOM 1702 C C . PHE A 1 225 ? -8.763 7.581 4.738 1.00 90.81 225 PHE A C 1
ATOM 1704 O O . PHE A 1 225 ? -8.070 7.490 3.724 1.00 90.81 225 PHE A O 1
ATOM 1711 N N . ILE A 1 226 ? -8.518 6.837 5.821 1.00 91.25 226 ILE A N 1
ATOM 1712 C CA . ILE A 1 226 ? -7.460 5.816 5.871 1.00 91.25 226 ILE A CA 1
ATOM 1713 C C . ILE A 1 226 ? -7.736 4.721 4.832 1.00 91.25 226 ILE A C 1
ATOM 1715 O O . ILE A 1 226 ? -6.808 4.281 4.148 1.00 91.25 226 ILE A O 1
ATOM 1719 N N . LEU A 1 227 ? -9.000 4.317 4.650 1.00 94.00 227 LEU A N 1
ATOM 1720 C CA . LEU A 1 227 ? -9.389 3.377 3.599 1.00 94.00 227 LEU A CA 1
ATOM 1721 C C . LEU A 1 227 ? -9.112 3.932 2.205 1.00 94.00 227 LEU A C 1
ATOM 1723 O O . LEU A 1 227 ? -8.538 3.215 1.388 1.00 94.00 227 LEU A O 1
ATOM 1727 N N . LEU A 1 228 ? -9.452 5.195 1.941 1.00 94.69 228 LEU A N 1
ATOM 1728 C CA . LEU A 1 228 ? -9.158 5.841 0.663 1.00 94.69 228 LEU A CA 1
ATOM 1729 C C . LEU A 1 228 ? -7.654 5.847 0.365 1.00 94.69 228 LEU A C 1
ATOM 1731 O O . LEU A 1 228 ? -7.241 5.439 -0.721 1.00 94.69 228 LEU A O 1
ATOM 1735 N N . LEU A 1 229 ? -6.828 6.255 1.332 1.00 92.56 229 LEU A N 1
ATOM 1736 C CA . LEU A 1 229 ? -5.371 6.275 1.178 1.00 92.56 229 LEU A CA 1
ATOM 1737 C C . LEU A 1 229 ? -4.805 4.863 0.968 1.00 92.56 229 LEU A C 1
ATOM 1739 O O . LEU A 1 229 ? -3.992 4.643 0.067 1.00 92.56 229 LEU A O 1
ATOM 1743 N N . GLY A 1 230 ? -5.271 3.887 1.753 1.00 91.44 230 GLY A N 1
ATOM 1744 C CA . GLY A 1 230 ? -4.872 2.486 1.627 1.00 91.44 230 GLY A CA 1
ATOM 1745 C C . GLY A 1 230 ? -5.265 1.883 0.276 1.00 91.44 230 GLY A C 1
ATOM 1746 O O . GLY A 1 230 ? -4.444 1.227 -0.374 1.00 91.44 230 GLY A O 1
ATOM 1747 N N . ALA A 1 231 ? -6.490 2.140 -0.185 1.00 93.88 231 ALA A N 1
ATOM 1748 C CA . ALA A 1 231 ? -6.983 1.725 -1.494 1.00 93.88 231 ALA A CA 1
ATOM 1749 C C . ALA A 1 231 ? -6.204 2.399 -2.629 1.00 93.88 231 ALA A C 1
ATOM 1751 O O . ALA A 1 231 ? -5.779 1.711 -3.553 1.00 93.88 231 ALA A O 1
ATOM 1752 N N . GLY A 1 232 ? -5.929 3.702 -2.532 1.00 93.56 232 GLY A N 1
ATOM 1753 C CA . GLY A 1 232 ? -5.137 4.445 -3.513 1.00 93.56 232 GLY A CA 1
ATOM 1754 C C . GLY A 1 232 ? -3.718 3.893 -3.654 1.00 93.56 232 GLY A C 1
ATOM 1755 O O . GLY A 1 232 ? -3.282 3.579 -4.761 1.00 93.56 232 GLY A O 1
ATOM 1756 N N . TYR A 1 233 ? -3.024 3.658 -2.536 1.00 90.12 233 TYR A N 1
ATOM 1757 C CA . TYR A 1 233 ? -1.709 3.006 -2.547 1.00 90.12 233 TYR A CA 1
ATOM 1758 C C . TYR A 1 233 ? -1.773 1.605 -3.174 1.00 90.12 233 TYR A C 1
ATOM 1760 O O . TYR A 1 233 ? -0.925 1.204 -3.976 1.00 90.12 233 TYR A O 1
ATOM 1768 N N . THR A 1 234 ? -2.828 0.862 -2.849 1.00 90.19 234 THR A N 1
ATOM 1769 C CA . THR A 1 234 ? -3.074 -0.478 -3.382 1.00 90.19 234 THR A CA 1
ATOM 1770 C C . THR A 1 234 ? -3.442 -0.447 -4.871 1.00 90.19 234 THR A C 1
ATOM 1772 O O . THR A 1 234 ? -3.161 -1.408 -5.582 1.00 90.19 234 THR A O 1
ATOM 1775 N N . ALA A 1 235 ? -3.973 0.652 -5.399 1.00 91.44 235 ALA A N 1
ATOM 1776 C CA . ALA A 1 235 ? -4.287 0.797 -6.816 1.00 91.44 235 ALA A CA 1
ATOM 1777 C C . ALA A 1 235 ? -3.035 0.975 -7.694 1.00 91.44 235 ALA A C 1
ATOM 1779 O O . ALA A 1 235 ? -3.065 0.591 -8.859 1.00 91.44 235 ALA A O 1
ATOM 1780 N N . VAL A 1 236 ? -1.915 1.482 -7.161 1.00 89.31 236 VAL A N 1
ATOM 1781 C CA . VAL A 1 236 ? -0.725 1.837 -7.968 1.00 89.31 236 VAL A CA 1
ATOM 1782 C C . VAL A 1 236 ? -0.215 0.685 -8.858 1.00 89.31 236 VAL A C 1
ATOM 1784 O O . VAL A 1 236 ? -0.084 0.886 -10.066 1.00 89.31 236 VAL A O 1
ATOM 1787 N N . PRO A 1 237 ? 0.021 -0.548 -8.354 1.00 84.88 237 PRO A N 1
ATOM 1788 C CA . PRO A 1 237 ? 0.469 -1.648 -9.213 1.00 84.88 237 PRO A CA 1
ATOM 1789 C C . PRO A 1 237 ? -0.583 -2.085 -10.239 1.00 84.88 237 PRO A C 1
ATOM 1791 O O . PRO A 1 237 ? -0.227 -2.556 -11.316 1.00 84.88 237 PRO A O 1
ATOM 1794 N N . LEU A 1 238 ? -1.871 -1.937 -9.909 1.00 86.25 238 LEU A N 1
ATOM 1795 C CA . LEU A 1 238 ? -2.974 -2.246 -10.816 1.00 86.25 238 LEU A CA 1
ATOM 1796 C C . LEU A 1 238 ? -2.996 -1.253 -11.981 1.00 86.25 238 LEU A C 1
ATOM 1798 O O . LEU A 1 238 ? -3.071 -1.675 -13.129 1.00 86.25 238 LEU A O 1
ATOM 1802 N N . VAL A 1 239 ? -2.848 0.043 -11.694 1.00 87.25 239 VAL A N 1
ATOM 1803 C CA . VAL A 1 239 ? -2.749 1.097 -12.712 1.00 87.25 239 VAL A CA 1
ATOM 1804 C C . VAL A 1 239 ? -1.559 0.840 -13.632 1.00 87.25 239 VAL A C 1
ATOM 1806 O O . VAL A 1 239 ? -1.734 0.839 -14.846 1.00 87.25 239 VAL A O 1
ATOM 1809 N N . HIS A 1 240 ? -0.378 0.525 -13.089 1.00 83.62 240 HIS A N 1
ATOM 1810 C CA . HIS A 1 240 ? 0.775 0.161 -13.919 1.00 83.62 240 HIS A CA 1
ATOM 1811 C C . HIS A 1 240 ? 0.489 -1.044 -14.817 1.00 83.62 240 HIS A C 1
ATOM 1813 O O . HIS A 1 240 ? 0.807 -1.007 -16.002 1.00 83.62 240 HIS A O 1
ATOM 1819 N N . ARG A 1 241 ? -0.165 -2.087 -14.295 1.00 82.44 241 ARG A N 1
ATOM 1820 C CA . ARG A 1 241 ? -0.510 -3.263 -15.097 1.00 82.44 241 ARG A CA 1
ATOM 1821 C C . ARG A 1 241 ? -1.537 -2.953 -16.188 1.00 82.44 241 ARG A C 1
ATOM 1823 O O . ARG A 1 241 ? -1.415 -3.469 -17.293 1.00 82.44 241 ARG A O 1
ATOM 1830 N N . LEU A 1 242 ? -2.522 -2.106 -15.904 1.00 84.88 242 LEU A N 1
ATOM 1831 C CA . LEU A 1 242 ? -3.491 -1.642 -16.898 1.00 84.88 242 LEU A CA 1
ATOM 1832 C C . LEU A 1 242 ? -2.814 -0.790 -17.978 1.00 84.88 242 LEU A C 1
ATOM 1834 O O . LEU A 1 242 ? -3.093 -0.979 -19.156 1.00 84.88 242 LEU A O 1
ATOM 1838 N N . MET A 1 243 ? -1.873 0.080 -17.602 1.00 83.88 243 MET A N 1
ATOM 1839 C CA . MET A 1 243 ? -1.062 0.843 -18.556 1.00 83.88 243 MET A CA 1
ATOM 1840 C C . MET A 1 243 ? -0.179 -0.064 -19.421 1.00 83.88 243 MET A C 1
ATOM 1842 O O . MET A 1 243 ? -0.027 0.201 -20.611 1.00 83.88 243 MET A O 1
ATOM 1846 N N . GLU A 1 244 ? 0.386 -1.135 -18.855 1.00 78.56 244 GLU A N 1
ATOM 1847 C CA . GLU A 1 244 ? 1.122 -2.152 -19.617 1.00 78.56 244 GLU A CA 1
ATOM 1848 C C . GLU A 1 244 ? 0.212 -2.865 -20.626 1.00 78.56 244 GLU A C 1
ATOM 1850 O O . GLU A 1 244 ? 0.588 -3.003 -21.787 1.00 78.56 244 GLU A O 1
ATOM 1855 N N . LEU A 1 245 ? -0.984 -3.294 -20.205 1.00 80.12 245 LEU A N 1
ATOM 1856 C CA . LEU A 1 245 ? -1.954 -3.969 -21.077 1.00 80.12 245 LEU A CA 1
ATOM 1857 C C . LEU A 1 245 ? -2.479 -3.049 -22.185 1.00 80.12 245 LEU A C 1
ATOM 1859 O O . LEU A 1 245 ? -2.660 -3.497 -23.312 1.00 80.12 245 LEU A O 1
ATOM 1863 N N . ALA A 1 246 ? -2.668 -1.764 -21.884 1.00 81.69 246 ALA A N 1
ATOM 1864 C CA . ALA A 1 246 ? -3.058 -0.750 -22.859 1.00 81.69 246 ALA A CA 1
ATOM 1865 C C . ALA A 1 246 ? -1.892 -0.285 -23.756 1.00 81.69 246 ALA A C 1
ATOM 1867 O O . ALA A 1 246 ? -2.093 0.562 -24.621 1.00 81.69 246 ALA A O 1
ATOM 1868 N N . GLY A 1 247 ? -0.662 -0.772 -23.537 1.00 75.38 247 GLY A N 1
ATOM 1869 C CA . GLY A 1 247 ? 0.527 -0.337 -24.279 1.00 75.38 247 GLY A CA 1
ATOM 1870 C C . GLY A 1 247 ? 0.957 1.113 -24.004 1.00 75.38 247 GLY A C 1
ATOM 1871 O O . GLY A 1 247 ? 1.841 1.628 -24.683 1.00 75.38 247 GLY A O 1
ATOM 1872 N N . LEU A 1 248 ? 0.366 1.766 -22.998 1.00 77.69 248 LEU A N 1
ATOM 1873 C CA . LEU A 1 248 ? 0.651 3.151 -22.605 1.00 77.69 248 LEU A CA 1
ATOM 1874 C C . LEU A 1 248 ? 1.905 3.273 -21.726 1.00 77.69 248 LEU A C 1
ATOM 1876 O O . LEU A 1 248 ? 2.427 4.373 -21.521 1.00 77.69 248 LEU A O 1
ATOM 1880 N N . ASP A 1 249 ? 2.407 2.151 -21.207 1.00 80.81 249 ASP A N 1
ATOM 1881 C CA . ASP A 1 249 ? 3.656 2.112 -20.452 1.00 80.81 249 ASP A CA 1
ATOM 1882 C C . ASP A 1 249 ? 4.854 2.572 -21.306 1.00 80.81 249 ASP A C 1
ATOM 1884 O O . ASP A 1 249 ? 4.955 2.272 -22.500 1.00 80.81 249 ASP A O 1
ATOM 1888 N N . LYS A 1 250 ? 5.793 3.290 -20.672 1.00 79.06 250 LYS A N 1
ATOM 1889 C CA . LYS A 1 250 ? 7.006 3.817 -21.313 1.00 79.06 250 LYS A CA 1
ATOM 1890 C C . LYS A 1 250 ? 7.777 2.706 -22.028 1.00 79.06 250 LYS A C 1
ATOM 1892 O O . LYS A 1 250 ? 8.226 2.911 -23.147 1.00 79.06 250 LYS A O 1
ATOM 1897 N N . TRP A 1 251 ? 7.893 1.522 -21.422 1.00 83.19 251 TRP A N 1
ATOM 1898 C CA . TRP A 1 251 ? 8.654 0.417 -22.012 1.00 83.19 251 TRP A CA 1
ATOM 1899 C C . TRP A 1 251 ? 7.967 -0.201 -23.227 1.00 83.19 251 TRP A C 1
ATOM 1901 O O . TRP A 1 251 ? 8.659 -0.616 -24.152 1.00 83.19 251 TRP A O 1
ATOM 1911 N N . SER A 1 252 ? 6.632 -0.244 -23.241 1.00 82.50 252 SER A N 1
ATOM 1912 C CA . SER A 1 252 ? 5.858 -0.758 -24.379 1.00 82.50 252 SER A CA 1
ATOM 1913 C C . SER A 1 252 ? 5.903 0.207 -25.563 1.00 82.50 252 SER A C 1
ATOM 1915 O O . SER A 1 252 ? 6.109 -0.229 -26.695 1.00 82.50 252 SER A O 1
ATOM 1917 N N . ARG A 1 253 ? 5.810 1.519 -25.304 1.00 84.31 253 ARG A N 1
ATOM 1918 C CA . ARG A 1 253 ? 6.019 2.547 -26.333 1.00 84.31 253 ARG A CA 1
ATOM 1919 C C . ARG A 1 253 ? 7.434 2.499 -26.898 1.00 84.31 253 ARG A C 1
ATOM 1921 O O . ARG A 1 253 ? 7.570 2.409 -28.111 1.00 84.31 253 ARG A O 1
ATOM 1928 N N . ALA A 1 254 ? 8.449 2.421 -26.039 1.00 85.75 254 ALA A N 1
ATOM 1929 C CA . ALA A 1 254 ? 9.837 2.264 -26.468 1.00 85.75 254 ALA A CA 1
ATOM 1930 C C . ALA A 1 254 ? 10.067 0.984 -27.270 1.00 85.75 254 ALA A C 1
ATOM 1932 O O . ALA A 1 254 ? 10.743 0.985 -28.291 1.00 85.75 254 ALA A O 1
ATOM 1933 N N . TYR A 1 255 ? 9.470 -0.127 -26.840 1.00 87.00 255 TYR A N 1
ATOM 1934 C CA . TYR A 1 255 ? 9.554 -1.388 -27.564 1.00 87.00 255 TYR A CA 1
ATOM 1935 C C . TYR A 1 255 ? 9.005 -1.258 -28.989 1.00 87.00 255 TYR A C 1
ATOM 1937 O O . TYR A 1 255 ? 9.657 -1.723 -29.923 1.00 87.00 255 TYR A O 1
ATOM 1945 N N . ASN A 1 256 ? 7.843 -0.621 -29.154 1.00 86.19 256 ASN A N 1
ATOM 1946 C CA . ASN A 1 256 ? 7.222 -0.404 -30.461 1.00 86.19 256 ASN A CA 1
ATOM 1947 C C . ASN A 1 256 ? 7.965 0.652 -31.292 1.00 86.19 256 ASN A C 1
ATOM 1949 O O . ASN A 1 256 ? 8.138 0.449 -32.486 1.00 86.19 256 ASN A O 1
ATOM 1953 N N . GLY A 1 257 ? 8.451 1.732 -30.675 1.00 87.31 257 GLY A N 1
ATOM 1954 C CA . GLY A 1 257 ? 9.211 2.785 -31.355 1.00 87.31 257 GLY A CA 1
ATOM 1955 C C . GLY A 1 257 ? 10.556 2.297 -31.892 1.00 87.31 257 GLY A C 1
ATOM 1956 O O . GLY A 1 257 ? 10.949 2.659 -32.992 1.00 87.31 257 GLY A O 1
ATOM 1957 N N . LEU A 1 258 ? 11.228 1.398 -31.166 1.00 91.62 258 LEU A N 1
ATOM 1958 C CA . LEU A 1 258 ? 12.482 0.783 -31.611 1.00 91.62 258 LEU A CA 1
ATOM 1959 C C . LEU A 1 258 ? 12.281 -0.343 -32.637 1.00 91.62 258 LEU A C 1
ATOM 1961 O O . LEU A 1 258 ? 13.263 -0.817 -33.202 1.00 91.62 258 LEU A O 1
ATOM 1965 N N . LEU A 1 259 ? 11.047 -0.814 -32.860 1.00 90.94 259 LEU A N 1
ATOM 1966 C CA . LEU A 1 259 ? 10.772 -1.987 -33.695 1.00 90.94 259 LEU A CA 1
ATOM 1967 C C . LEU A 1 259 ? 11.260 -1.841 -35.150 1.00 90.94 259 LEU A C 1
ATOM 1969 O O . LEU A 1 259 ? 11.883 -2.798 -35.610 1.00 90.94 259 LEU A O 1
ATOM 1973 N N . PRO A 1 260 ? 11.029 -0.718 -35.865 1.00 91.12 260 PRO A N 1
ATOM 1974 C CA . PRO A 1 260 ? 11.449 -0.585 -37.262 1.00 91.12 260 PRO A CA 1
ATOM 1975 C C . PRO A 1 260 ? 12.971 -0.668 -37.412 1.00 91.12 260 PRO A C 1
ATOM 1977 O O . PRO A 1 260 ? 13.477 -1.518 -38.139 1.00 91.12 260 PRO A O 1
ATOM 1980 N N . MET A 1 261 ? 13.695 0.134 -36.626 1.00 93.38 261 MET A N 1
ATOM 1981 C CA . MET A 1 261 ? 15.158 0.140 -36.595 1.00 93.38 261 MET A CA 1
ATOM 1982 C C . MET A 1 261 ? 15.729 -1.223 -36.187 1.00 93.38 261 MET A C 1
ATOM 1984 O O . MET A 1 261 ? 16.650 -1.735 -36.815 1.00 93.38 261 MET A O 1
ATOM 1988 N N . TRP A 1 262 ? 15.171 -1.846 -35.144 1.00 94.25 262 TRP A N 1
ATOM 1989 C CA . TRP A 1 262 ? 15.609 -3.167 -34.691 1.00 94.25 262 TRP A CA 1
ATOM 1990 C C . TRP A 1 262 ? 15.418 -4.241 -35.767 1.00 94.25 262 TRP A C 1
ATOM 1992 O O . TRP A 1 262 ? 16.315 -5.056 -35.974 1.00 94.25 262 TRP A O 1
ATOM 2002 N N . ALA A 1 263 ? 14.271 -4.254 -36.451 1.00 92.38 263 ALA A N 1
ATOM 2003 C CA . ALA A 1 263 ? 13.983 -5.237 -37.491 1.00 92.38 263 ALA A CA 1
ATOM 2004 C C . ALA A 1 263 ? 14.953 -5.101 -38.674 1.00 92.38 263 ALA A C 1
ATOM 2006 O O . ALA A 1 263 ? 15.476 -6.105 -39.152 1.00 92.38 263 ALA A O 1
ATOM 2007 N N . ASP A 1 264 ? 15.247 -3.869 -39.091 1.00 92.00 264 ASP A N 1
ATOM 2008 C CA . ASP A 1 264 ? 16.180 -3.598 -40.184 1.00 92.00 264 ASP A CA 1
ATOM 2009 C C . ASP A 1 264 ? 17.611 -4.037 -39.828 1.00 92.00 264 ASP A C 1
ATOM 2011 O O . ASP A 1 264 ? 18.217 -4.857 -40.523 1.00 92.00 264 ASP A O 1
ATOM 2015 N N . LEU A 1 265 ? 18.105 -3.616 -38.659 1.00 92.88 265 LEU A N 1
ATOM 2016 C CA . LEU A 1 265 ? 19.437 -3.969 -38.158 1.00 92.88 265 LEU A CA 1
ATOM 2017 C C . LEU A 1 265 ? 19.633 -5.477 -37.969 1.00 92.88 265 LEU A C 1
ATOM 2019 O O . LEU A 1 265 ? 20.675 -6.022 -38.338 1.00 92.88 265 LEU A O 1
ATOM 2023 N N . THR A 1 266 ? 18.642 -6.164 -37.399 1.00 92.75 266 THR A N 1
ATOM 2024 C CA . THR A 1 266 ? 18.723 -7.615 -37.167 1.00 92.75 266 THR A CA 1
ATOM 2025 C C . THR A 1 266 ? 18.534 -8.428 -38.444 1.00 92.75 266 THR A C 1
ATOM 2027 O O . THR A 1 266 ? 19.061 -9.535 -38.523 1.00 92.75 266 THR A O 1
ATOM 2030 N N . SER A 1 267 ? 17.873 -7.880 -39.472 1.00 92.12 267 SER A N 1
ATOM 2031 C CA . SER A 1 267 ? 17.841 -8.497 -40.805 1.00 92.12 267 SER A CA 1
ATOM 2032 C C . SER A 1 267 ? 19.219 -8.491 -41.477 1.00 92.12 267 SER A C 1
ATOM 2034 O O . SER A 1 267 ? 19.594 -9.472 -42.117 1.00 92.12 267 SER A O 1
ATOM 2036 N N . ALA A 1 268 ? 20.003 -7.424 -41.279 1.00 91.69 268 ALA A N 1
ATOM 2037 C CA . ALA A 1 268 ? 21.375 -7.321 -41.774 1.00 91.69 268 ALA A CA 1
ATOM 2038 C C . ALA A 1 268 ? 22.386 -8.110 -40.917 1.00 91.69 268 ALA A C 1
ATOM 2040 O O . ALA A 1 268 ? 23.434 -8.526 -41.413 1.00 91.69 268 ALA A O 1
ATOM 2041 N N . CYS A 1 269 ? 22.085 -8.304 -39.628 1.00 93.00 269 CYS A N 1
ATOM 2042 C CA . CYS A 1 269 ? 22.972 -8.919 -38.636 1.00 93.00 269 CYS A CA 1
ATOM 2043 C C . CYS A 1 269 ? 22.263 -10.059 -37.875 1.00 93.00 269 CYS A C 1
ATOM 2045 O O . CYS A 1 269 ? 22.040 -9.935 -36.668 1.00 93.00 269 CYS A O 1
ATOM 2047 N N . PRO A 1 270 ? 21.874 -11.171 -38.524 1.00 91.12 270 PRO A N 1
ATOM 2048 C CA . PRO A 1 270 ? 21.077 -12.214 -37.872 1.00 91.12 270 PRO A CA 1
ATOM 2049 C C . PRO A 1 270 ? 21.802 -12.893 -36.698 1.00 91.12 270 PRO A C 1
ATOM 2051 O O . PRO A 1 270 ? 21.152 -13.417 -35.794 1.00 91.12 270 PRO A O 1
ATOM 2054 N N . GLU A 1 271 ? 23.136 -12.860 -36.663 1.00 91.25 271 GLU A N 1
ATOM 2055 C CA . GLU A 1 271 ? 23.942 -13.461 -35.597 1.00 91.25 271 GLU A CA 1
ATOM 2056 C C . GLU A 1 271 ? 23.825 -12.767 -34.230 1.00 91.25 271 GLU A C 1
ATOM 2058 O O . GLU A 1 271 ? 24.196 -13.362 -33.220 1.00 91.25 271 GLU A O 1
ATOM 2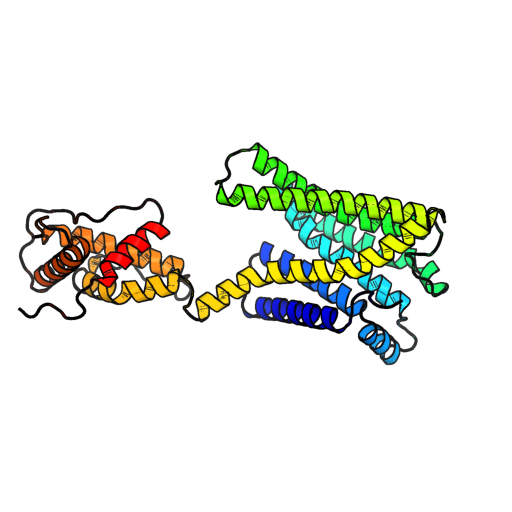063 N N . VAL A 1 272 ? 23.299 -11.538 -34.174 1.00 91.06 272 VAL A N 1
ATOM 2064 C CA . VAL A 1 272 ? 23.132 -10.786 -32.913 1.00 91.06 272 VAL A CA 1
ATOM 2065 C C . VAL A 1 272 ? 21.818 -11.111 -32.199 1.00 91.06 272 VAL A C 1
ATOM 2067 O O . VAL A 1 272 ? 21.591 -10.668 -31.074 1.00 91.06 272 VAL A O 1
ATOM 2070 N N . LEU A 1 273 ? 20.930 -11.884 -32.837 1.00 90.75 273 LEU A N 1
ATOM 2071 C CA . LEU A 1 273 ? 19.645 -12.259 -32.260 1.00 90.75 273 LEU A CA 1
ATOM 2072 C C . LEU A 1 273 ? 19.844 -13.205 -31.075 1.00 90.75 273 LEU A C 1
ATOM 2074 O O . LEU A 1 273 ? 20.247 -14.361 -31.214 1.00 90.75 273 LEU A O 1
ATOM 2078 N N . LEU A 1 274 ? 19.478 -12.734 -29.886 1.00 85.06 274 LEU A N 1
ATOM 2079 C CA . LEU A 1 274 ? 19.521 -13.555 -28.686 1.00 85.06 274 LEU A CA 1
ATOM 2080 C C . LEU A 1 274 ? 18.396 -14.605 -28.731 1.00 85.06 274 LEU A C 1
ATOM 2082 O O . LEU A 1 274 ? 17.346 -14.425 -29.354 1.00 85.06 274 LEU A O 1
ATOM 2086 N N . ARG A 1 275 ? 18.567 -15.741 -28.050 1.00 80.31 275 ARG A N 1
ATOM 2087 C CA . ARG A 1 275 ? 17.525 -16.782 -28.018 1.00 80.31 275 ARG A CA 1
ATOM 2088 C C . ARG A 1 275 ? 16.251 -16.240 -27.361 1.00 80.31 275 ARG A C 1
ATOM 2090 O O . ARG A 1 275 ? 16.323 -15.514 -26.369 1.00 80.31 275 ARG A O 1
ATOM 2097 N N . GLN A 1 276 ? 15.078 -16.585 -27.902 1.00 68.44 276 GLN A N 1
ATOM 2098 C CA . GLN A 1 276 ? 13.805 -16.129 -27.337 1.00 68.44 276 GLN A CA 1
ATOM 2099 C C . GLN A 1 276 ? 13.653 -16.561 -25.873 1.00 68.44 276 GLN A C 1
ATOM 2101 O O . GLN A 1 276 ? 13.565 -17.748 -25.567 1.00 68.44 276 GLN A O 1
ATOM 2106 N N . SER A 1 277 ? 13.611 -15.585 -24.962 1.00 59.03 277 SER A N 1
ATOM 2107 C CA . SER A 1 277 ? 13.122 -15.792 -23.603 1.00 59.03 277 SER A CA 1
ATOM 2108 C C . SER A 1 277 ? 11.617 -16.054 -23.677 1.00 59.03 277 SER A C 1
ATOM 2110 O O . SER A 1 277 ? 10.923 -15.410 -24.464 1.00 59.03 277 SER A O 1
ATOM 2112 N N . GLY A 1 278 ? 11.121 -17.027 -22.907 1.00 58.88 278 GLY A N 1
ATOM 2113 C CA . GLY A 1 278 ? 9.760 -17.559 -23.042 1.00 58.88 278 GLY A CA 1
ATOM 2114 C C . GLY A 1 278 ? 8.637 -16.510 -23.052 1.00 58.88 278 GLY A C 1
ATOM 2115 O O . GLY A 1 278 ? 8.824 -15.352 -22.667 1.00 58.88 278 GLY A O 1
ATOM 2116 N N . LEU A 1 279 ? 7.440 -16.962 -23.446 1.00 56.56 279 LEU A N 1
ATOM 2117 C CA . LEU A 1 279 ? 6.214 -16.181 -23.709 1.00 56.56 279 LEU A CA 1
ATOM 2118 C C . LEU A 1 279 ? 5.798 -15.168 -22.612 1.00 56.56 279 LEU A C 1
ATOM 2120 O O . LEU A 1 279 ? 4.978 -14.295 -22.870 1.00 56.56 279 LEU A O 1
ATOM 2124 N N . ASN A 1 280 ? 6.392 -15.222 -21.416 1.00 61.31 280 ASN A N 1
ATOM 2125 C CA . ASN A 1 280 ? 6.057 -14.396 -20.250 1.00 61.31 280 ASN A CA 1
ATOM 2126 C C . ASN A 1 280 ? 7.070 -13.273 -19.938 1.00 61.31 280 ASN A C 1
ATOM 2128 O O . ASN A 1 280 ? 7.128 -12.784 -18.809 1.00 61.31 280 ASN A O 1
ATOM 2132 N N . SER A 1 281 ? 7.898 -12.868 -20.902 1.00 70.00 281 SER A N 1
ATOM 2133 C CA . SER A 1 281 ? 8.920 -11.832 -20.683 1.00 70.00 281 SER A CA 1
ATOM 2134 C C . SER A 1 281 ? 8.286 -10.443 -20.467 1.00 70.00 281 SER A C 1
ATOM 2136 O O . SER A 1 281 ? 7.495 -9.976 -21.290 1.00 70.00 281 SER A O 1
ATOM 2138 N N . ASN A 1 282 ? 8.640 -9.754 -19.374 1.00 76.31 282 ASN A N 1
ATOM 2139 C CA . ASN A 1 282 ? 8.120 -8.414 -19.046 1.00 76.31 282 ASN A CA 1
ATOM 2140 C C . ASN A 1 282 ? 8.464 -7.405 -20.175 1.00 76.31 282 ASN A C 1
ATOM 2142 O O . ASN A 1 282 ? 9.569 -7.493 -20.718 1.00 76.31 282 ASN A O 1
ATOM 2146 N N . PRO A 1 283 ? 7.586 -6.437 -20.533 1.00 79.38 283 PRO A N 1
ATOM 2147 C CA . PRO A 1 283 ? 7.907 -5.339 -21.456 1.00 79.38 283 PRO A CA 1
ATOM 2148 C C . PRO A 1 283 ? 9.314 -4.757 -21.280 1.00 79.38 283 PRO A C 1
ATOM 2150 O O . PRO A 1 283 ? 10.072 -4.721 -22.239 1.00 79.38 283 PRO A O 1
ATOM 2153 N N . ARG A 1 284 ? 9.729 -4.441 -20.048 1.00 84.44 284 ARG A N 1
ATOM 2154 C CA . ARG A 1 284 ? 11.069 -3.917 -19.749 1.00 84.44 284 ARG A CA 1
ATOM 2155 C C . ARG A 1 284 ? 12.198 -4.869 -20.150 1.00 84.44 284 ARG A C 1
ATOM 2157 O O . ARG A 1 284 ? 13.229 -4.416 -20.633 1.00 84.44 284 ARG A O 1
ATOM 2164 N N . GLN A 1 285 ? 12.025 -6.176 -19.947 1.00 85.19 285 GLN A N 1
ATOM 2165 C CA . GLN A 1 285 ? 13.012 -7.179 -20.365 1.00 85.19 285 GLN A CA 1
ATOM 2166 C C . GLN A 1 285 ? 13.080 -7.275 -21.889 1.00 85.19 285 GLN A C 1
ATOM 2168 O O . GLN A 1 285 ? 14.172 -7.366 -22.442 1.00 85.19 285 GLN A O 1
ATOM 2173 N N . ARG A 1 286 ? 11.927 -7.208 -22.567 1.00 87.12 286 ARG A N 1
ATOM 2174 C CA . ARG A 1 286 ? 11.854 -7.206 -24.033 1.00 87.12 286 ARG A CA 1
ATOM 2175 C C . ARG A 1 286 ? 12.533 -5.970 -24.626 1.00 87.12 286 ARG A C 1
ATOM 2177 O O . ARG A 1 286 ? 13.329 -6.113 -25.547 1.00 87.12 286 ARG A O 1
ATOM 2184 N N . THR A 1 287 ? 12.284 -4.783 -24.071 1.00 89.31 287 THR A N 1
ATOM 2185 C CA . THR A 1 287 ? 12.941 -3.542 -24.508 1.00 89.31 287 THR A CA 1
ATOM 2186 C C . THR A 1 287 ? 14.437 -3.565 -24.206 1.00 89.31 287 THR A C 1
ATOM 2188 O O . THR A 1 287 ? 15.233 -3.205 -25.066 1.00 89.31 287 THR A O 1
ATOM 2191 N N . HIS A 1 288 ? 14.842 -4.051 -23.026 1.00 90.31 288 HIS A N 1
ATOM 2192 C CA . HIS A 1 288 ? 16.260 -4.209 -22.697 1.00 90.31 288 HIS A CA 1
ATOM 2193 C C . HIS A 1 288 ? 16.970 -5.131 -23.681 1.00 90.31 288 HIS A C 1
ATOM 2195 O O . HIS A 1 288 ? 18.011 -4.777 -24.226 1.00 90.31 288 HIS A O 1
ATOM 2201 N N . ARG A 1 289 ? 16.379 -6.288 -23.966 1.00 90.44 289 ARG A N 1
ATOM 2202 C CA . ARG A 1 289 ? 16.941 -7.219 -24.932 1.00 90.44 289 ARG A CA 1
ATOM 2203 C C . ARG A 1 289 ? 17.095 -6.581 -26.313 1.00 90.44 289 ARG A C 1
ATOM 2205 O O . ARG A 1 289 ? 18.177 -6.663 -26.876 1.00 90.44 289 ARG A O 1
ATOM 2212 N N . ARG A 1 290 ? 16.066 -5.886 -26.815 1.00 91.56 290 ARG A N 1
ATOM 2213 C CA . ARG A 1 290 ? 16.170 -5.147 -28.084 1.00 91.56 290 ARG A CA 1
ATOM 2214 C C . ARG A 1 290 ? 17.292 -4.116 -28.067 1.00 91.56 290 ARG A C 1
ATOM 2216 O O . ARG A 1 290 ? 18.009 -4.016 -29.050 1.00 91.56 290 ARG A O 1
ATOM 2223 N N . SER A 1 291 ? 17.468 -3.381 -26.966 1.00 93.12 291 SER A N 1
ATOM 2224 C CA . SER A 1 291 ? 18.567 -2.410 -26.856 1.00 93.12 291 SER A CA 1
ATOM 2225 C C . SER A 1 291 ? 19.946 -3.071 -26.954 1.00 93.12 291 SER A C 1
ATOM 2227 O O . SER A 1 291 ? 20.828 -2.527 -27.611 1.00 93.12 291 SER A O 1
ATOM 2229 N N . VAL A 1 292 ? 20.113 -4.267 -26.376 1.00 92.94 292 VAL A N 1
ATOM 2230 C CA . VAL A 1 292 ? 21.353 -5.053 -26.491 1.00 92.94 292 VAL A CA 1
ATOM 2231 C C . VAL A 1 292 ? 21.556 -5.531 -27.928 1.00 92.94 292 VAL A C 1
ATOM 2233 O O . VAL A 1 292 ? 22.602 -5.267 -28.501 1.00 92.94 292 VAL A O 1
ATOM 2236 N N . GLU A 1 293 ? 20.536 -6.128 -28.548 1.00 94.94 293 GLU A N 1
ATOM 2237 C CA . GLU A 1 293 ? 20.612 -6.606 -29.939 1.00 94.94 293 GLU A CA 1
ATOM 2238 C C . GLU A 1 293 ? 20.915 -5.462 -30.926 1.00 94.94 293 GLU A C 1
ATOM 2240 O O . GLU A 1 293 ? 21.703 -5.640 -31.851 1.00 94.94 293 GLU A O 1
ATOM 2245 N N . ILE A 1 294 ? 20.361 -4.262 -30.702 1.00 94.50 294 ILE A N 1
ATOM 2246 C CA . ILE A 1 294 ? 20.700 -3.054 -31.473 1.00 94.50 294 ILE A CA 1
ATOM 2247 C C . ILE A 1 294 ? 22.177 -2.686 -31.281 1.00 94.50 294 ILE A C 1
ATOM 2249 O O . ILE A 1 294 ? 22.876 -2.449 -32.260 1.00 94.50 294 ILE A O 1
ATOM 2253 N N . ARG A 1 295 ? 22.679 -2.639 -30.040 1.00 93.69 295 ARG A N 1
ATOM 2254 C CA . ARG A 1 295 ? 24.087 -2.297 -29.754 1.00 93.69 295 ARG A CA 1
ATOM 2255 C C . ARG A 1 295 ? 25.070 -3.302 -30.343 1.00 93.69 295 ARG A C 1
ATOM 2257 O O . ARG A 1 295 ? 26.113 -2.900 -30.866 1.00 93.69 295 ARG A O 1
ATOM 2264 N N . ASP A 1 296 ? 24.723 -4.578 -30.301 1.00 94.06 296 ASP A N 1
ATOM 2265 C CA . ASP A 1 296 ? 25.525 -5.638 -30.897 1.00 94.06 296 ASP A CA 1
ATOM 2266 C C . ASP A 1 296 ? 25.517 -5.509 -32.426 1.00 94.06 296 ASP A C 1
ATOM 2268 O O . ASP A 1 296 ? 26.585 -5.511 -33.038 1.00 94.06 296 ASP A O 1
ATOM 2272 N N . ALA A 1 297 ? 24.353 -5.265 -33.045 1.00 94.38 297 ALA A N 1
ATOM 2273 C CA . ALA A 1 297 ? 24.253 -5.009 -34.485 1.00 94.38 297 ALA A CA 1
ATOM 2274 C C . ALA A 1 297 ? 25.109 -3.806 -34.911 1.00 94.38 297 ALA A C 1
ATOM 2276 O O . ALA A 1 297 ? 25.906 -3.908 -35.841 1.00 94.38 297 ALA A O 1
ATOM 2277 N N . LEU A 1 298 ? 25.019 -2.689 -34.183 1.00 93.75 298 LEU A N 1
ATOM 2278 C CA . LEU A 1 298 ? 25.830 -1.490 -34.421 1.00 93.75 298 LEU A CA 1
ATOM 2279 C C . LEU A 1 298 ? 27.334 -1.772 -34.318 1.00 93.75 298 LEU A C 1
ATOM 2281 O O . LEU A 1 298 ? 28.125 -1.219 -35.082 1.00 93.75 298 LEU A O 1
ATOM 2285 N N . SER A 1 299 ? 27.735 -2.650 -33.399 1.00 92.81 299 SER A N 1
ATOM 2286 C CA . SER A 1 299 ? 29.133 -3.059 -33.252 1.00 92.81 299 SER A CA 1
ATOM 2287 C C . SER A 1 299 ? 29.613 -3.886 -34.445 1.00 92.81 299 SER A C 1
ATOM 2289 O O . SER A 1 299 ? 30.746 -3.711 -34.887 1.00 92.81 299 SER A O 1
ATOM 2291 N N . VAL A 1 300 ? 28.769 -4.740 -35.031 1.00 92.69 300 VAL A N 1
ATOM 2292 C CA . VAL A 1 300 ? 29.147 -5.462 -36.257 1.00 92.69 300 VAL A CA 1
ATOM 2293 C C . VAL A 1 300 ? 29.171 -4.525 -37.470 1.00 92.69 300 VAL A C 1
ATOM 2295 O O . VAL A 1 300 ? 30.124 -4.549 -38.255 1.00 92.69 300 VAL A O 1
ATOM 2298 N N . LEU A 1 301 ? 28.175 -3.641 -37.588 1.00 92.38 301 LEU A N 1
ATOM 2299 C CA . LEU A 1 301 ? 28.069 -2.661 -38.674 1.00 92.38 301 LEU A CA 1
ATOM 2300 C C . LEU A 1 301 ? 29.176 -1.605 -38.662 1.00 92.38 301 LEU A C 1
ATOM 2302 O O . LEU A 1 301 ? 29.446 -1.006 -39.698 1.00 92.38 301 LEU A O 1
ATOM 2306 N N . GLY A 1 302 ? 29.893 -1.427 -37.550 1.00 90.88 302 GLY A N 1
ATOM 2307 C CA . GLY A 1 302 ? 31.048 -0.531 -37.486 1.00 90.88 302 GLY A CA 1
ATOM 2308 C C . GLY A 1 302 ? 32.140 -0.833 -38.526 1.00 90.88 302 GLY A C 1
ATOM 2309 O O . GLY A 1 302 ? 32.929 0.047 -38.852 1.00 90.88 302 GLY A O 1
ATOM 2310 N N . ARG A 1 303 ? 32.196 -2.047 -39.096 1.00 90.50 303 ARG A N 1
ATOM 2311 C CA . ARG A 1 303 ? 33.117 -2.388 -40.206 1.00 90.50 303 ARG A CA 1
ATOM 2312 C C . ARG A 1 303 ? 32.673 -1.861 -41.575 1.00 90.50 303 ARG A C 1
ATOM 2314 O O . ARG A 1 303 ? 33.475 -1.842 -42.501 1.00 90.50 303 ARG A O 1
ATOM 2321 N N . PHE A 1 304 ? 31.421 -1.440 -41.696 1.00 88.88 304 PHE A N 1
ATOM 2322 C CA . PHE A 1 304 ? 30.815 -0.876 -42.905 1.00 88.88 304 PHE A CA 1
ATOM 2323 C C . PHE A 1 304 ? 30.573 0.633 -42.769 1.00 88.88 304 PHE A C 1
ATOM 2325 O O . PHE A 1 304 ? 29.955 1.256 -43.625 1.00 88.88 304 PHE A O 1
ATOM 2332 N N . ASN A 1 305 ? 31.055 1.224 -41.675 1.00 87.31 305 ASN A N 1
ATOM 2333 C CA . ASN A 1 305 ? 30.796 2.607 -41.334 1.00 87.31 305 ASN A CA 1
ATOM 2334 C C . ASN A 1 305 ? 31.650 3.568 -42.181 1.00 87.31 305 ASN A C 1
ATOM 2336 O O . ASN A 1 305 ? 32.864 3.691 -41.990 1.00 87.31 305 ASN A O 1
ATOM 2340 N N . CYS A 1 306 ? 30.988 4.288 -43.085 1.00 76.12 306 CYS A N 1
ATOM 2341 C CA . CYS A 1 306 ? 31.557 5.353 -43.911 1.00 76.12 306 CYS A CA 1
ATOM 2342 C C . CYS A 1 306 ? 31.299 6.769 -43.352 1.00 76.12 306 CYS A C 1
ATOM 2344 O O . CYS A 1 306 ? 31.719 7.747 -43.974 1.00 76.12 306 CYS A O 1
ATOM 2346 N N . TYR A 1 307 ? 30.652 6.894 -42.184 1.00 76.50 307 TYR A N 1
ATOM 2347 C CA . TYR A 1 307 ? 30.228 8.171 -41.608 1.00 76.50 307 TYR A CA 1
ATOM 2348 C C . TYR A 1 307 ? 31.400 9.138 -41.395 1.00 76.50 307 TYR A C 1
ATOM 2350 O O . TYR A 1 307 ? 32.409 8.804 -40.766 1.00 76.50 307 TYR A O 1
ATOM 2358 N N . GLN A 1 308 ? 31.229 10.375 -41.867 1.00 71.88 308 GLN A N 1
ATOM 2359 C CA . GLN A 1 308 ? 32.127 11.496 -41.602 1.00 71.88 308 GLN A CA 1
ATOM 2360 C C . GLN A 1 308 ? 31.364 12.584 -40.845 1.00 71.88 308 GLN A C 1
ATOM 2362 O O . GLN A 1 308 ? 30.336 13.083 -41.300 1.00 71.88 308 GLN A O 1
ATOM 2367 N N . SER A 1 309 ? 31.870 12.951 -39.666 1.00 63.50 309 SER A N 1
ATOM 2368 C CA . SER A 1 309 ? 31.241 13.946 -38.798 1.00 63.50 309 SER A CA 1
ATOM 2369 C C . SER A 1 309 ? 31.440 15.359 -39.354 1.00 63.50 309 SER A C 1
ATOM 2371 O O . SER A 1 309 ? 32.457 15.991 -39.079 1.00 63.50 309 SER A O 1
ATOM 2373 N N . ALA A 1 310 ? 30.464 15.876 -40.097 1.00 58.22 310 ALA A N 1
ATOM 2374 C CA . ALA A 1 310 ? 30.396 17.289 -40.467 1.00 58.22 310 ALA A CA 1
ATOM 2375 C C . ALA A 1 310 ? 28.941 17.780 -40.419 1.00 58.22 310 ALA A C 1
ATOM 2377 O O . ALA A 1 310 ? 28.066 17.125 -40.979 1.00 58.22 310 ALA A O 1
ATOM 2378 N N . GLY A 1 311 ? 28.678 18.933 -39.790 1.00 62.84 311 GLY A N 1
ATOM 2379 C CA . GLY A 1 311 ? 27.368 19.610 -39.791 1.00 62.84 311 GLY A CA 1
ATOM 2380 C C . GLY A 1 311 ? 26.566 19.537 -38.481 1.00 62.84 311 GLY A C 1
ATOM 2381 O O . GLY A 1 311 ? 26.966 18.880 -37.526 1.00 62.84 311 GLY A O 1
ATOM 2382 N N . SER A 1 312 ? 25.440 20.260 -38.440 1.00 67.25 312 SER A N 1
ATOM 2383 C CA . SER A 1 312 ? 24.590 20.459 -37.251 1.00 67.25 312 SER A CA 1
ATOM 2384 C C . SER A 1 312 ? 23.518 19.382 -37.027 1.00 67.25 312 SER A C 1
ATOM 2386 O O . SER A 1 312 ? 23.025 19.261 -35.910 1.00 67.25 312 SER A O 1
ATOM 2388 N N . ASP A 1 313 ? 23.171 18.590 -38.047 1.00 78.44 313 ASP A N 1
ATOM 2389 C CA . ASP A 1 313 ? 22.143 17.538 -37.966 1.00 78.44 313 ASP A CA 1
ATOM 2390 C C . ASP A 1 313 ? 22.777 16.154 -37.761 1.00 78.44 313 ASP A C 1
ATOM 2392 O O . ASP A 1 313 ? 22.913 15.347 -38.683 1.00 78.44 313 ASP A O 1
ATOM 2396 N N . ILE A 1 314 ? 23.278 15.934 -36.546 1.00 81.81 314 ILE A N 1
ATOM 2397 C CA . ILE A 1 314 ? 24.095 14.763 -36.213 1.00 81.81 314 ILE A CA 1
ATOM 2398 C C . ILE A 1 314 ? 23.240 13.489 -36.150 1.00 81.81 314 ILE A C 1
ATOM 2400 O O . ILE A 1 314 ? 23.670 12.455 -36.649 1.00 81.81 314 ILE A O 1
ATOM 2404 N N . GLU A 1 315 ? 22.040 13.540 -35.564 1.00 83.50 315 GLU A N 1
ATOM 2405 C CA . GLU A 1 315 ? 21.232 12.336 -35.302 1.00 83.50 315 GLU A CA 1
ATOM 2406 C C . GLU A 1 315 ? 20.600 11.751 -36.570 1.00 83.50 315 GLU A C 1
ATOM 2408 O O . GLU A 1 315 ? 20.663 10.538 -36.771 1.00 83.50 315 GLU A O 1
ATOM 2413 N N . SER A 1 316 ? 20.072 12.595 -37.461 1.00 85.25 316 SER A N 1
ATOM 2414 C CA . SER A 1 316 ? 19.487 12.155 -38.734 1.00 85.25 316 SER A CA 1
ATOM 2415 C C . SER A 1 316 ? 20.532 11.553 -39.679 1.00 85.25 316 SER A C 1
ATOM 2417 O O . SER A 1 316 ? 20.345 10.472 -40.249 1.00 85.25 316 SER A O 1
ATOM 2419 N N . ARG A 1 317 ? 21.701 12.202 -39.785 1.00 84.88 317 ARG A N 1
ATOM 2420 C CA . ARG A 1 317 ? 22.824 11.683 -40.582 1.00 84.88 317 ARG A CA 1
ATOM 2421 C C . ARG A 1 317 ? 23.388 10.399 -39.996 1.00 84.88 317 ARG A C 1
ATOM 2423 O O . ARG A 1 317 ? 23.764 9.505 -40.748 1.00 84.88 317 ARG A O 1
ATOM 2430 N N . LEU A 1 318 ? 23.441 10.299 -38.670 1.00 88.69 318 LEU A N 1
ATOM 2431 C CA . LEU A 1 318 ? 23.878 9.086 -37.995 1.00 88.69 318 LEU A CA 1
ATOM 2432 C C . LEU A 1 318 ? 22.916 7.924 -38.263 1.00 88.69 318 LEU A C 1
ATOM 2434 O O . LEU A 1 318 ? 23.381 6.840 -38.602 1.00 88.69 318 LEU A O 1
ATOM 2438 N N . ALA A 1 319 ? 21.600 8.144 -38.172 1.00 90.44 319 ALA A N 1
ATOM 2439 C CA . ALA A 1 319 ? 20.597 7.130 -38.505 1.00 90.44 319 ALA A CA 1
ATOM 2440 C C . ALA A 1 319 ? 20.730 6.661 -39.964 1.00 90.44 319 ALA A C 1
ATOM 2442 O O . ALA A 1 319 ? 20.777 5.459 -40.222 1.00 90.44 319 ALA A O 1
ATOM 2443 N N . SER A 1 320 ? 20.887 7.605 -40.897 1.00 88.94 320 SER A N 1
ATOM 2444 C CA . SER A 1 320 ? 21.064 7.311 -42.326 1.00 88.94 320 SER A CA 1
ATOM 2445 C C . SER A 1 320 ? 22.343 6.512 -42.595 1.00 88.94 320 SER A C 1
ATOM 2447 O O . SER A 1 320 ? 22.295 5.482 -43.258 1.00 88.94 320 SER A O 1
ATOM 2449 N N . ALA A 1 321 ? 23.474 6.914 -42.008 1.00 89.75 321 ALA A N 1
ATOM 2450 C CA . ALA A 1 321 ? 24.742 6.207 -42.178 1.00 89.75 321 ALA A CA 1
ATOM 2451 C C . ALA A 1 321 ? 24.704 4.779 -41.614 1.00 89.75 321 ALA A C 1
ATOM 2453 O O . ALA A 1 321 ? 25.300 3.870 -42.186 1.00 89.75 321 ALA A O 1
ATOM 2454 N N . ILE A 1 322 ? 23.990 4.558 -40.505 1.00 92.75 322 ILE A N 1
ATOM 2455 C CA . ILE A 1 322 ? 23.798 3.211 -39.957 1.00 92.75 322 ILE A CA 1
ATOM 2456 C C . ILE A 1 322 ? 22.943 2.361 -40.910 1.00 92.75 322 ILE A C 1
ATOM 2458 O O . ILE A 1 322 ? 23.281 1.199 -41.143 1.00 92.75 322 ILE A O 1
ATOM 2462 N N . ALA A 1 323 ? 21.866 2.919 -41.468 1.00 91.25 323 ALA A N 1
ATOM 2463 C CA . ALA A 1 323 ? 21.022 2.221 -42.437 1.00 91.25 323 ALA A CA 1
ATOM 2464 C C . ALA A 1 323 ? 21.797 1.869 -43.723 1.00 91.25 323 ALA A C 1
ATOM 2466 O O . ALA A 1 323 ? 21.725 0.737 -44.197 1.00 91.25 323 ALA A O 1
ATOM 2467 N N . GLU A 1 324 ? 22.626 2.783 -44.233 1.00 90.69 324 GLU A N 1
ATOM 2468 C CA . GLU A 1 324 ? 23.528 2.520 -45.364 1.00 90.69 324 GLU A CA 1
ATOM 2469 C C . GLU A 1 324 ? 24.540 1.412 -45.044 1.00 90.69 324 GLU A C 1
ATOM 2471 O O . GLU A 1 324 ? 24.735 0.500 -45.846 1.00 90.69 324 GLU A O 1
ATOM 2476 N N . SER A 1 325 ? 25.151 1.429 -43.854 1.00 92.00 325 SER A N 1
ATOM 2477 C CA . SER A 1 325 ? 26.037 0.346 -43.407 1.00 92.00 325 SER A CA 1
ATOM 2478 C C . SER A 1 325 ? 25.319 -1.006 -43.348 1.00 92.00 325 SER A C 1
ATOM 2480 O O . SER A 1 325 ? 25.911 -2.030 -43.701 1.00 92.00 325 SER A O 1
ATOM 2482 N N . ALA A 1 326 ? 24.054 -1.030 -42.917 1.00 92.12 326 ALA A N 1
ATOM 2483 C CA . ALA A 1 326 ? 23.232 -2.237 -42.923 1.00 92.12 326 ALA A CA 1
ATOM 2484 C C . ALA A 1 326 ? 22.975 -2.737 -44.355 1.00 92.12 326 ALA A C 1
ATOM 2486 O O . ALA A 1 326 ? 23.081 -3.938 -44.609 1.00 92.12 326 ALA A O 1
ATOM 2487 N N . GLU A 1 327 ? 22.730 -1.833 -45.304 1.00 90.94 327 GLU A N 1
ATOM 2488 C CA . GLU A 1 327 ? 22.518 -2.173 -46.715 1.00 90.94 327 GLU A CA 1
ATOM 2489 C C . GLU A 1 327 ? 23.792 -2.668 -47.412 1.00 90.94 327 GLU A C 1
ATOM 2491 O O . GLU A 1 327 ? 23.774 -3.688 -48.105 1.00 90.94 327 GLU A O 1
ATOM 2496 N N . MET A 1 328 ? 24.934 -2.019 -47.169 1.00 90.44 328 MET A N 1
ATOM 2497 C CA . MET A 1 328 ? 26.241 -2.492 -47.648 1.00 90.44 328 MET A CA 1
ATOM 2498 C C . MET A 1 328 ? 26.527 -3.910 -47.156 1.00 90.44 328 MET A C 1
ATOM 2500 O O . MET A 1 328 ? 27.021 -4.761 -47.895 1.00 90.44 328 MET A O 1
ATOM 2504 N N . ARG A 1 329 ? 26.170 -4.195 -45.903 1.00 91.31 329 ARG A N 1
ATOM 2505 C CA . ARG A 1 329 ? 26.309 -5.537 -45.356 1.00 91.31 329 ARG A CA 1
ATOM 2506 C C . ARG A 1 329 ? 25.355 -6.534 -46.025 1.00 91.31 329 ARG A C 1
ATOM 2508 O O . ARG A 1 329 ? 25.795 -7.628 -46.375 1.00 91.31 329 ARG A O 1
ATOM 2515 N N . ARG A 1 330 ? 24.079 -6.178 -46.219 1.00 90.88 330 ARG A N 1
ATOM 2516 C CA . ARG A 1 330 ? 23.081 -7.032 -46.896 1.00 90.88 330 ARG A CA 1
ATOM 2517 C C . ARG A 1 330 ? 23.464 -7.364 -48.335 1.00 90.88 330 ARG A C 1
ATOM 2519 O O . ARG A 1 330 ? 23.289 -8.501 -48.760 1.00 90.88 330 ARG A O 1
ATOM 2526 N N . SER A 1 331 ? 24.025 -6.397 -49.055 1.00 90.19 331 SER A N 1
ATOM 2527 C CA . SER A 1 331 ? 24.511 -6.563 -50.431 1.00 90.19 331 SER A CA 1
ATOM 2528 C C . SER A 1 331 ? 25.815 -7.366 -50.539 1.00 90.19 331 SER A C 1
ATOM 2530 O O . SER A 1 331 ? 26.273 -7.645 -51.646 1.00 90.19 331 SER A O 1
ATOM 2532 N N . GLY A 1 332 ? 26.402 -7.788 -49.413 1.00 89.62 332 GLY A N 1
ATOM 2533 C CA . GLY A 1 332 ? 27.603 -8.621 -49.391 1.00 89.62 332 GLY A CA 1
ATOM 2534 C C . GLY A 1 332 ? 28.899 -7.853 -49.649 1.00 89.62 332 GLY A C 1
ATOM 2535 O O . GLY A 1 332 ? 29.883 -8.459 -50.075 1.00 89.62 332 GLY A O 1
ATOM 2536 N N . ALA A 1 333 ? 28.925 -6.538 -49.399 1.00 90.06 333 ALA A N 1
ATOM 2537 C CA . ALA A 1 333 ? 30.150 -5.752 -49.495 1.00 90.06 333 ALA A CA 1
ATOM 2538 C C . ALA A 1 333 ? 31.251 -6.314 -48.574 1.00 90.06 333 ALA A C 1
ATOM 2540 O O . ALA A 1 333 ? 30.985 -6.923 -47.533 1.00 90.06 333 ALA A O 1
ATOM 2541 N N . LEU A 1 334 ? 32.515 -6.100 -48.946 1.00 88.81 334 LEU A N 1
ATOM 2542 C CA . LEU A 1 334 ? 33.641 -6.523 -48.116 1.00 88.81 334 LEU A CA 1
ATOM 2543 C C . LEU A 1 334 ? 33.751 -5.626 -46.869 1.00 88.81 334 LEU A C 1
ATOM 2545 O O . LEU A 1 334 ? 33.633 -4.405 -46.984 1.00 88.81 334 LEU A O 1
ATOM 2549 N N . PRO A 1 335 ? 34.000 -6.200 -45.677 1.00 89.25 3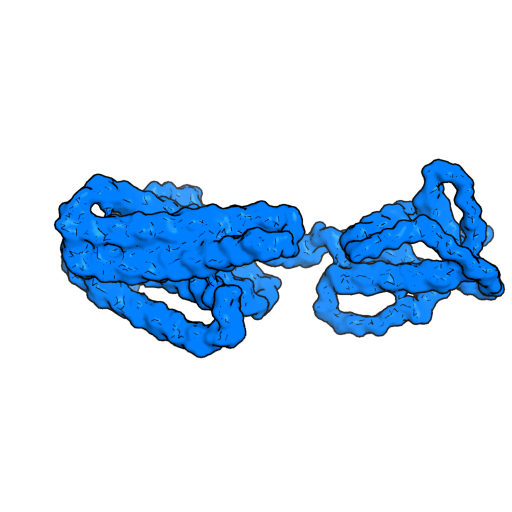35 PRO A N 1
ATOM 2550 C CA . PRO A 1 335 ? 34.154 -5.420 -44.456 1.00 89.25 335 PRO A CA 1
ATOM 2551 C C . PRO A 1 335 ? 35.411 -4.545 -44.528 1.00 89.25 335 PRO A C 1
ATOM 2553 O O . PRO A 1 335 ? 36.499 -5.025 -44.846 1.00 89.25 335 PRO A O 1
ATOM 2556 N N . GLY A 1 336 ? 35.263 -3.266 -44.192 1.00 88.56 336 GLY A N 1
ATOM 2557 C CA . GLY A 1 336 ? 36.356 -2.304 -44.103 1.00 88.56 336 GLY A CA 1
ATOM 2558 C C . GLY A 1 336 ? 36.991 -2.230 -42.712 1.00 88.56 336 GLY A C 1
ATOM 2559 O O . GLY A 1 336 ? 36.801 -3.088 -41.843 1.00 88.56 336 GLY A O 1
ATOM 2560 N N . GLN A 1 337 ? 37.762 -1.163 -42.489 1.00 88.62 337 GLN A N 1
ATOM 2561 C CA . GLN A 1 337 ? 38.318 -0.851 -41.174 1.00 88.62 337 GLN A CA 1
ATOM 2562 C C . GLN A 1 337 ? 37.189 -0.532 -40.188 1.00 88.62 337 GLN A C 1
ATOM 2564 O O . GLN A 1 337 ? 36.306 0.272 -40.479 1.00 88.62 337 GLN A O 1
ATOM 2569 N N . PHE A 1 338 ? 37.245 -1.125 -38.996 1.00 89.94 338 PHE A N 1
ATOM 2570 C CA . PHE A 1 338 ? 36.264 -0.861 -37.949 1.00 89.94 338 PHE A CA 1
ATOM 2571 C C . PHE A 1 338 ? 36.292 0.607 -37.498 1.00 89.94 338 PHE A C 1
ATOM 2573 O O . PHE A 1 338 ? 37.338 1.122 -37.097 1.00 89.94 338 PHE A O 1
ATOM 2580 N N . ARG A 1 339 ? 35.123 1.254 -37.516 1.00 88.75 339 ARG A N 1
ATOM 2581 C CA . ARG A 1 339 ? 34.875 2.601 -36.994 1.00 88.75 339 ARG A CA 1
ATOM 2582 C C . ARG A 1 339 ? 33.585 2.594 -36.181 1.00 88.75 339 ARG A C 1
ATOM 2584 O O . ARG A 1 339 ? 32.512 2.305 -36.711 1.00 88.75 339 ARG A O 1
ATOM 2591 N N . SER A 1 340 ? 33.669 2.918 -34.893 1.00 87.31 340 SER A N 1
ATOM 2592 C CA . SER A 1 340 ? 32.485 2.974 -34.036 1.00 87.31 340 SER A CA 1
ATOM 2593 C C . SER A 1 340 ? 31.573 4.138 -34.421 1.00 87.31 340 SER A C 1
ATOM 2595 O O . SER A 1 340 ? 32.027 5.231 -34.761 1.00 87.31 340 SER A O 1
ATOM 2597 N N . PHE A 1 341 ? 30.264 3.912 -34.335 1.00 87.88 341 PHE A N 1
ATOM 2598 C CA . PHE A 1 341 ? 29.288 4.990 -34.426 1.00 87.88 341 PHE A CA 1
ATOM 2599 C C . PHE A 1 341 ? 29.381 5.878 -33.172 1.00 87.88 341 PHE A C 1
ATOM 2601 O O . PHE A 1 341 ? 29.492 5.337 -32.065 1.00 87.88 341 PHE A O 1
ATOM 2608 N N . PRO A 1 342 ? 29.319 7.217 -33.296 1.00 87.44 342 PRO A N 1
ATOM 2609 C CA . PRO A 1 342 ? 29.399 8.155 -32.171 1.00 87.44 342 PRO A CA 1
ATOM 2610 C C . PRO A 1 342 ? 28.097 8.196 -31.344 1.00 87.44 342 PRO A C 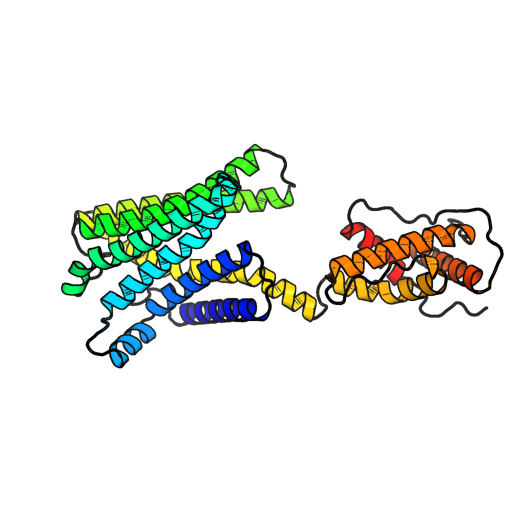1
ATOM 2612 O O . PRO A 1 342 ? 27.524 9.253 -31.098 1.00 87.44 342 PRO A O 1
ATOM 2615 N N . ILE A 1 343 ? 27.607 7.034 -30.908 1.00 85.19 343 ILE A N 1
ATOM 2616 C CA . ILE A 1 343 ? 26.390 6.905 -30.104 1.00 85.19 343 ILE A CA 1
ATOM 2617 C C . ILE A 1 343 ? 26.774 6.966 -28.630 1.00 85.19 343 ILE A C 1
ATOM 2619 O O . ILE A 1 343 ? 27.537 6.130 -28.140 1.00 85.19 343 ILE A O 1
ATOM 2623 N N . ARG A 1 344 ? 26.196 7.922 -27.900 1.00 85.31 344 ARG A N 1
ATOM 2624 C CA . ARG A 1 344 ? 26.422 8.084 -26.460 1.00 85.31 344 ARG A CA 1
ATOM 2625 C C . ARG A 1 344 ? 26.092 6.789 -25.714 1.00 85.31 344 ARG A C 1
ATOM 2627 O O . ARG A 1 344 ? 24.988 6.263 -25.835 1.00 85.31 344 ARG A O 1
ATOM 2634 N N . SER A 1 345 ? 27.036 6.279 -24.930 1.00 78.19 345 SER A N 1
ATOM 2635 C CA . SER A 1 345 ? 26.779 5.172 -24.004 1.00 78.19 345 SER A CA 1
ATOM 2636 C C . SER A 1 345 ? 26.091 5.693 -22.747 1.00 78.19 345 SER A C 1
ATOM 2638 O O . SER A 1 345 ? 26.479 6.737 -22.213 1.00 78.19 345 SER A O 1
ATOM 2640 N N . ALA A 1 346 ? 25.096 4.960 -22.252 1.00 82.50 346 ALA A N 1
ATOM 2641 C CA . ALA A 1 346 ? 24.425 5.273 -21.000 1.00 82.50 346 ALA A CA 1
ATOM 2642 C C . ALA A 1 346 ? 24.693 4.214 -19.922 1.00 82.50 346 ALA A C 1
ATOM 2644 O O . ALA A 1 346 ? 24.809 3.023 -20.197 1.00 82.50 346 ALA A O 1
ATOM 2645 N N . THR A 1 347 ? 24.758 4.646 -18.662 1.00 77.19 347 THR A N 1
ATOM 2646 C CA . THR A 1 347 ? 24.917 3.749 -17.502 1.00 77.19 347 THR A CA 1
ATOM 2647 C C . THR A 1 347 ? 23.592 3.158 -17.023 1.00 77.19 347 THR A C 1
ATOM 2649 O O . THR A 1 347 ? 23.573 2.152 -16.309 1.00 77.19 347 THR A O 1
ATOM 2652 N N . HIS A 1 348 ? 22.465 3.762 -17.405 1.00 84.12 348 HIS A N 1
ATOM 2653 C CA . HIS A 1 348 ? 21.130 3.306 -17.047 1.00 84.12 348 HIS A CA 1
ATOM 2654 C C . HIS A 1 348 ? 20.315 2.952 -18.287 1.00 84.12 348 HIS A C 1
ATOM 2656 O O . HIS A 1 348 ? 20.265 3.699 -19.257 1.00 84.12 348 HIS A O 1
ATOM 2662 N N . LEU A 1 349 ? 19.574 1.845 -18.199 1.00 83.44 349 LEU A N 1
ATOM 2663 C CA . LEU A 1 349 ? 18.701 1.361 -19.271 1.00 83.44 349 LEU A CA 1
ATOM 2664 C C . LEU A 1 349 ? 17.686 2.412 -19.764 1.00 83.44 349 LEU A C 1
ATOM 2666 O O . LEU A 1 349 ? 17.329 2.428 -20.935 1.00 83.44 349 LEU A O 1
ATOM 2670 N N . ALA A 1 350 ? 17.185 3.267 -18.870 1.00 83.94 350 ALA A N 1
ATOM 2671 C CA . ALA A 1 350 ? 16.214 4.295 -19.243 1.00 83.94 350 ALA A CA 1
ATOM 2672 C C . ALA A 1 350 ? 16.825 5.376 -20.148 1.00 83.94 350 ALA A C 1
ATOM 2674 O O . ALA A 1 350 ? 16.146 5.852 -21.055 1.00 83.94 350 ALA A O 1
ATOM 2675 N N . ASP A 1 351 ? 18.082 5.732 -19.894 1.00 85.38 351 ASP A N 1
ATOM 2676 C CA . ASP A 1 351 ? 18.824 6.726 -20.666 1.00 85.38 351 ASP A CA 1
ATOM 2677 C C . ASP A 1 351 ? 19.285 6.109 -21.991 1.00 85.38 351 ASP A C 1
ATOM 2679 O O . ASP A 1 351 ? 19.161 6.729 -23.040 1.00 85.38 351 ASP A O 1
ATOM 2683 N N . GLU A 1 352 ? 19.711 4.844 -21.950 1.00 89.94 352 GLU A N 1
ATOM 2684 C CA . GLU A 1 352 ? 20.063 4.047 -23.126 1.00 89.94 352 GLU A CA 1
ATOM 2685 C C . GLU A 1 352 ? 18.909 3.989 -24.133 1.00 89.94 352 GLU A C 1
ATOM 2687 O O . GLU A 1 352 ? 19.079 4.274 -25.315 1.00 89.94 352 GLU A O 1
ATOM 2692 N N . ILE A 1 353 ? 17.703 3.691 -23.650 1.00 90.94 353 ILE A N 1
ATOM 2693 C CA . ILE A 1 353 ? 16.509 3.658 -24.495 1.00 90.94 353 ILE A CA 1
ATOM 2694 C C . ILE A 1 353 ? 16.160 5.044 -25.030 1.00 90.94 353 ILE A C 1
ATOM 2696 O O . ILE A 1 353 ? 15.807 5.139 -26.196 1.00 90.94 353 ILE A O 1
ATOM 2700 N N . SER A 1 354 ? 16.326 6.109 -24.242 1.00 88.75 354 SER A N 1
ATOM 2701 C CA . SER A 1 354 ? 16.090 7.475 -24.726 1.00 88.75 354 SER A CA 1
ATOM 2702 C C . SER A 1 354 ? 17.023 7.851 -25.882 1.00 88.75 354 SER A C 1
ATOM 2704 O O . SER A 1 354 ? 16.588 8.522 -26.813 1.00 88.75 354 SER A O 1
ATOM 2706 N N . VAL A 1 355 ? 18.291 7.424 -25.834 1.00 89.75 355 VAL A N 1
ATOM 2707 C CA . VAL A 1 355 ? 19.259 7.652 -26.921 1.00 89.75 355 VAL A CA 1
ATOM 2708 C C . VAL A 1 355 ? 18.849 6.879 -28.176 1.00 89.75 355 VAL A C 1
ATOM 2710 O O . VAL A 1 355 ? 18.825 7.444 -29.267 1.00 89.75 355 VAL A O 1
ATOM 2713 N N . LEU A 1 356 ? 18.482 5.603 -28.027 1.00 92.44 356 LEU A N 1
ATOM 2714 C CA . LEU A 1 356 ? 18.053 4.772 -29.154 1.00 92.44 356 LEU A CA 1
ATOM 2715 C C . LEU A 1 356 ? 16.710 5.224 -29.748 1.00 92.44 356 LEU A C 1
ATOM 2717 O O . LEU A 1 356 ? 16.529 5.123 -30.955 1.00 92.44 356 LEU A O 1
ATOM 2721 N N . GLU A 1 357 ? 15.779 5.731 -28.937 1.00 91.75 357 GLU A N 1
ATOM 2722 C CA . GLU A 1 357 ? 14.510 6.301 -29.411 1.00 91.75 357 GLU A CA 1
ATOM 2723 C C . GLU A 1 357 ? 14.738 7.576 -30.235 1.00 91.75 357 GLU A C 1
ATOM 2725 O O . GLU A 1 357 ? 14.093 7.750 -31.270 1.00 91.75 357 GLU A O 1
ATOM 2730 N N . SER A 1 358 ? 15.679 8.438 -29.826 1.00 90.56 358 SER A N 1
ATOM 2731 C CA . SER A 1 358 ? 16.055 9.633 -30.602 1.00 90.56 358 SER A CA 1
ATOM 2732 C C . SER A 1 358 ? 16.585 9.251 -31.985 1.00 90.56 358 SER A C 1
ATOM 2734 O O . SER A 1 358 ? 16.164 9.801 -33.002 1.00 90.56 358 SER A O 1
ATOM 2736 N N . LEU A 1 359 ? 17.436 8.220 -32.036 1.00 90.50 359 LEU A N 1
ATOM 2737 C CA . LEU A 1 359 ? 17.960 7.678 -33.287 1.00 90.50 359 LEU A CA 1
ATOM 2738 C C . LEU A 1 359 ? 16.856 7.036 -34.143 1.00 90.50 359 LEU A C 1
ATOM 2740 O O . LEU A 1 359 ? 16.761 7.309 -35.336 1.00 90.50 359 LEU A O 1
ATOM 2744 N N . ALA A 1 360 ? 15.990 6.225 -33.530 1.00 91.06 360 ALA A N 1
ATOM 2745 C CA . ALA A 1 360 ? 14.892 5.548 -34.216 1.00 91.06 360 ALA A CA 1
ATOM 2746 C C . ALA A 1 360 ? 13.855 6.524 -34.795 1.00 91.06 360 ALA A C 1
ATOM 2748 O O . ALA A 1 360 ? 13.226 6.219 -35.804 1.00 91.06 360 ALA A O 1
ATOM 2749 N N . THR A 1 361 ? 13.693 7.707 -34.192 1.00 90.06 361 THR A N 1
ATOM 2750 C CA . THR A 1 361 ? 12.795 8.762 -34.697 1.00 90.06 361 THR A CA 1
ATOM 2751 C C . THR A 1 361 ? 13.233 9.277 -36.070 1.00 90.06 361 THR A C 1
ATOM 2753 O O . THR A 1 361 ? 12.390 9.658 -36.877 1.00 90.06 361 THR A O 1
ATOM 2756 N N . HIS A 1 362 ? 14.536 9.240 -36.354 1.00 90.31 362 HIS A N 1
ATOM 2757 C CA . HIS A 1 362 ? 15.111 9.641 -37.637 1.00 90.31 362 HIS A CA 1
ATOM 2758 C C . HIS A 1 362 ? 15.417 8.442 -38.548 1.00 90.31 362 HIS A C 1
ATOM 2760 O O . HIS A 1 362 ? 16.129 8.589 -39.540 1.00 90.31 362 HIS A O 1
ATOM 2766 N N . TRP A 1 363 ? 14.925 7.243 -38.211 1.00 90.81 363 TRP A N 1
ATOM 2767 C CA . TRP A 1 363 ? 15.205 6.045 -38.993 1.00 90.81 363 TRP A CA 1
ATOM 2768 C C . TRP A 1 363 ? 14.516 6.118 -40.363 1.00 90.81 363 TRP A C 1
ATOM 2770 O O . TRP A 1 363 ? 13.309 6.381 -40.414 1.00 90.81 363 TRP A O 1
ATOM 2780 N N . PRO A 1 364 ? 15.232 5.872 -41.473 1.00 83.25 364 PRO A N 1
ATOM 2781 C CA . PRO A 1 364 ? 14.624 5.883 -42.795 1.00 83.25 364 PRO A CA 1
ATOM 2782 C C . PRO A 1 364 ? 13.582 4.759 -42.896 1.00 83.25 364 PRO A C 1
ATOM 2784 O O . PRO A 1 364 ? 13.877 3.587 -42.673 1.00 83.25 364 PRO A O 1
ATOM 2787 N N . LEU A 1 365 ? 12.330 5.126 -43.188 1.00 66.31 365 LEU A N 1
ATOM 2788 C CA . LEU A 1 365 ? 11.209 4.180 -43.304 1.00 66.31 365 LEU A CA 1
ATOM 2789 C C . LEU A 1 365 ? 11.199 3.424 -44.643 1.00 66.31 365 LEU A C 1
ATOM 2791 O O . LEU A 1 365 ? 10.487 2.430 -44.773 1.00 66.31 365 LEU A O 1
ATOM 2795 N N . GLU A 1 366 ? 12.001 3.863 -45.613 1.00 59.03 366 GLU A N 1
ATOM 2796 C CA . GLU A 1 366 ? 12.236 3.166 -46.875 1.00 59.03 366 GLU A CA 1
ATOM 2797 C C . GLU A 1 366 ? 13.722 2.806 -46.996 1.00 59.03 366 GLU A C 1
ATOM 2799 O O . GLU A 1 366 ? 14.570 3.649 -46.68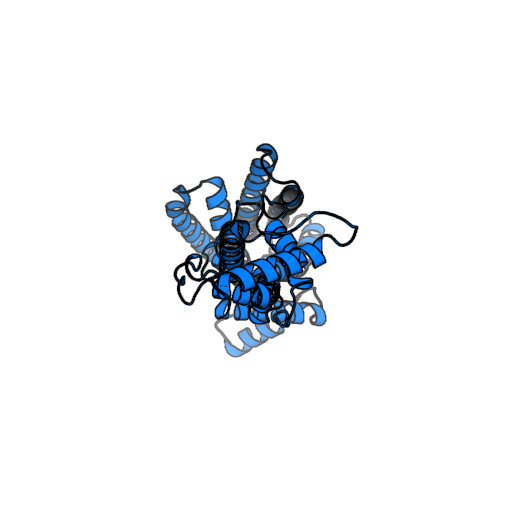8 1.00 59.03 366 GLU A O 1
ATOM 2804 N N . PRO A 1 367 ? 14.063 1.585 -47.456 1.00 47.25 367 PRO A N 1
ATOM 2805 C CA . PRO A 1 367 ? 15.436 1.280 -47.828 1.00 47.25 367 PRO A CA 1
ATOM 2806 C C . PRO A 1 367 ? 15.850 2.268 -48.918 1.00 47.25 367 PRO A C 1
ATOM 2808 O O . PRO A 1 367 ? 15.132 2.427 -49.911 1.00 47.25 367 PRO A O 1
ATOM 2811 N N . ALA A 1 368 ? 16.974 2.959 -48.709 1.00 42.47 368 ALA A N 1
ATOM 2812 C CA . ALA A 1 368 ? 17.551 3.840 -49.712 1.00 42.47 368 ALA A CA 1
ATOM 2813 C C . ALA A 1 368 ? 17.642 3.057 -51.029 1.00 42.47 368 ALA A C 1
ATOM 2815 O O . ALA A 1 368 ? 18.314 2.026 -51.099 1.00 42.47 368 ALA A O 1
ATOM 2816 N N . LYS A 1 369 ? 16.874 3.484 -52.039 1.00 35.84 369 LYS A N 1
ATOM 2817 C CA . LYS A 1 369 ? 16.935 2.863 -53.363 1.00 35.84 369 LYS A CA 1
ATOM 2818 C C . LYS A 1 369 ? 18.364 3.012 -53.903 1.00 35.84 369 LYS A C 1
ATOM 2820 O O . LYS A 1 369 ? 18.946 4.077 -53.696 1.00 35.84 369 LYS A O 1
ATOM 2825 N N . PRO A 1 370 ? 18.893 1.956 -54.545 1.00 39.69 370 PRO A N 1
ATOM 2826 C CA . PRO A 1 370 ? 20.282 1.886 -54.987 1.00 39.69 370 PRO A CA 1
ATOM 2827 C C . PRO A 1 370 ? 20.662 2.987 -55.977 1.00 39.69 370 PRO A C 1
ATOM 2829 O O . PRO A 1 370 ? 19.772 3.431 -56.745 1.00 39.69 370 PRO A O 1
#